Protein AF-A0AAN7SSL0-F1 (afdb_monomer_lite)

Structure (mmCIF, N/CA/C/O backbone):
data_AF-A0AAN7SSL0-F1
#
_entry.id   AF-A0AAN7SSL0-F1
#
loop_
_atom_site.group_PDB
_atom_site.id
_atom_site.type_symbol
_atom_site.label_atom_id
_atom_site.label_alt_id
_atom_site.label_comp_id
_atom_site.label_asym_id
_atom_site.label_entity_id
_atom_site.label_seq_id
_atom_site.pdbx_PDB_ins_code
_atom_site.Cartn_x
_atom_site.Cartn_y
_atom_site.Cartn_z
_atom_site.occupancy
_atom_site.B_iso_or_equiv
_atom_site.auth_seq_id
_atom_site.auth_comp_id
_atom_site.auth_asym_id
_atom_site.auth_atom_id
_atom_site.pdbx_PDB_model_num
ATOM 1 N N . MET A 1 1 ? -43.296 29.823 -1.070 1.00 33.28 1 MET A N 1
ATOM 2 C CA . MET A 1 1 ? -43.812 28.752 -0.188 1.00 33.28 1 MET A CA 1
ATOM 3 C C . MET A 1 1 ? -44.426 27.654 -1.042 1.00 33.28 1 MET A C 1
ATOM 5 O O . MET A 1 1 ? -45.031 28.022 -2.041 1.00 33.28 1 MET A O 1
ATOM 9 N N . PRO A 1 2 ? -44.388 26.373 -0.636 1.00 50.44 2 PRO A N 1
ATOM 10 C CA . PRO A 1 2 ? -43.388 25.714 0.210 1.00 50.44 2 PRO A CA 1
ATOM 11 C C . PRO A 1 2 ? -42.862 24.401 -0.424 1.00 50.44 2 PRO A C 1
ATOM 13 O O . PRO A 1 2 ? -43.526 23.788 -1.248 1.00 50.44 2 PRO A O 1
ATOM 16 N N . SER A 1 3 ? -41.687 23.940 0.004 1.00 30.91 3 SER A N 1
ATOM 17 C CA . SER A 1 3 ? -41.436 22.508 0.233 1.00 30.91 3 SER A CA 1
ATOM 18 C C . SER A 1 3 ? -40.207 22.378 1.125 1.00 30.91 3 SER A C 1
ATOM 20 O O . SER A 1 3 ? -39.067 22.315 0.671 1.00 30.91 3 SER A O 1
ATOM 22 N N . SER A 1 4 ? -40.468 22.413 2.423 1.00 40.84 4 SER A N 1
ATOM 23 C CA . SER A 1 4 ? -39.569 21.988 3.485 1.00 40.84 4 SER A CA 1
ATOM 24 C C . SER A 1 4 ? -39.365 20.475 3.397 1.00 40.84 4 SER A C 1
ATOM 26 O O . SER A 1 4 ? -40.285 19.720 3.702 1.00 40.84 4 SER A O 1
ATOM 28 N N . TYR A 1 5 ? -38.167 20.039 3.008 1.00 31.30 5 TYR A N 1
ATOM 29 C CA . TYR A 1 5 ? -37.692 18.686 3.292 1.00 31.30 5 TYR A CA 1
ATOM 30 C C . TYR A 1 5 ? -36.644 18.781 4.400 1.00 31.30 5 TYR A C 1
ATOM 32 O O . TYR A 1 5 ? -35.477 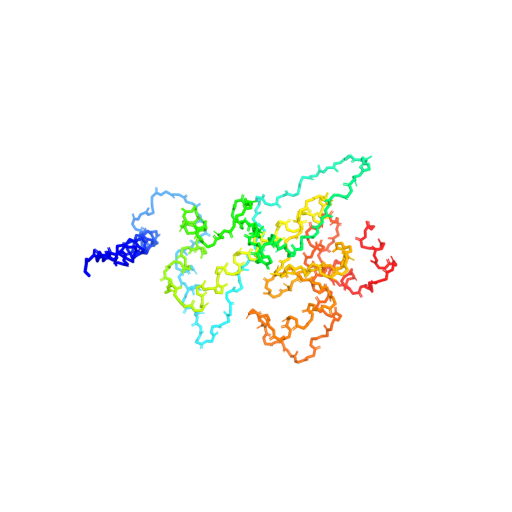19.093 4.174 1.00 31.30 5 TYR A O 1
ATOM 40 N N . SER A 1 6 ? -37.117 18.609 5.627 1.00 39.91 6 SER A N 1
ATOM 41 C CA . SER A 1 6 ? -36.322 18.417 6.834 1.00 39.91 6 SER A CA 1
ATOM 42 C C . SER A 1 6 ? -35.608 17.065 6.763 1.00 39.91 6 SER A C 1
ATOM 44 O O . SER A 1 6 ? -36.257 16.023 6.789 1.00 39.91 6 SER A O 1
ATOM 46 N N . SER A 1 7 ? -34.277 17.087 6.672 1.00 36.03 7 SER A N 1
ATOM 47 C CA . SER A 1 7 ? -33.417 15.904 6.777 1.00 36.03 7 SER A CA 1
ATOM 48 C C . SER A 1 7 ? -33.006 15.699 8.233 1.00 36.03 7 SER A C 1
ATOM 50 O O . SER A 1 7 ? -31.990 16.219 8.683 1.00 36.03 7 SER A O 1
ATOM 52 N N . SER A 1 8 ? -33.816 14.957 8.978 1.00 38.47 8 SER A N 1
ATOM 53 C CA . SER A 1 8 ? -33.477 14.401 10.289 1.00 38.47 8 SER A CA 1
ATOM 54 C C . SER A 1 8 ? -33.012 12.955 10.097 1.00 38.47 8 SER A C 1
ATOM 56 O O . SER A 1 8 ? -33.827 12.035 10.133 1.00 38.47 8 SER A O 1
ATOM 58 N N . HIS A 1 9 ? -31.723 12.763 9.799 1.00 41.75 9 HIS A N 1
ATOM 59 C CA . HIS A 1 9 ? -31.122 11.434 9.598 1.00 41.75 9 HIS A CA 1
ATOM 60 C C . HIS A 1 9 ? -29.610 11.408 9.898 1.00 41.75 9 HIS A C 1
ATOM 62 O O . HIS A 1 9 ? -28.839 10.770 9.193 1.00 41.75 9 HIS A O 1
ATOM 68 N N . GLU A 1 10 ? -29.167 12.133 10.929 1.00 40.81 10 GLU A N 1
ATOM 69 C CA . GLU A 1 10 ? -27.772 12.064 11.409 1.00 40.81 10 GLU A CA 1
ATOM 70 C C . GLU A 1 10 ? -27.648 11.410 12.801 1.00 40.81 10 GLU A C 1
ATOM 72 O O . GLU A 1 10 ? -26.555 11.015 13.182 1.00 40.81 10 GLU A O 1
ATOM 77 N N . GLY A 1 11 ? -28.750 11.220 13.544 1.00 42.44 11 GLY A N 1
ATOM 78 C CA . GLY A 1 11 ? -28.717 10.660 14.907 1.00 42.44 11 GLY A CA 1
ATOM 79 C C . GLY A 1 11 ? -28.615 9.129 14.986 1.00 42.44 11 GLY A C 1
ATOM 80 O O . GLY A 1 11 ? -27.916 8.604 15.847 1.00 42.44 11 GLY A O 1
ATOM 81 N N . ASP A 1 12 ? -29.253 8.402 14.065 1.00 40.22 12 ASP A N 1
ATOM 82 C CA . ASP A 1 12 ? -29.429 6.945 14.202 1.00 40.22 12 ASP A CA 1
ATOM 83 C C . ASP A 1 12 ? -28.180 6.127 13.804 1.00 40.22 12 ASP A C 1
ATOM 85 O O . ASP A 1 12 ? -27.930 5.043 14.339 1.00 40.22 12 ASP A O 1
ATOM 89 N N . GLU A 1 13 ? -27.349 6.634 12.883 1.00 50.78 13 GLU A N 1
ATOM 90 C CA . GLU A 1 13 ? -26.099 5.958 12.489 1.00 50.78 13 GLU A CA 1
ATOM 91 C C . GLU A 1 13 ? -25.013 6.043 13.573 1.00 50.78 13 GLU A C 1
ATOM 93 O O . GLU A 1 13 ? -24.163 5.149 13.682 1.00 50.78 13 GLU A O 1
ATOM 98 N N . ASP A 1 14 ? -25.024 7.108 14.377 1.00 55.56 14 ASP A N 1
ATOM 99 C CA . ASP A 1 14 ? -24.077 7.282 15.474 1.00 55.56 14 ASP A CA 1
ATOM 100 C C . ASP A 1 14 ? -24.428 6.385 16.666 1.00 55.56 14 ASP A C 1
ATOM 102 O O . ASP A 1 14 ? -23.525 5.741 17.210 1.00 55.56 14 ASP A O 1
ATOM 106 N N . ASP A 1 15 ? -25.715 6.214 16.975 1.00 58.28 15 ASP A N 1
ATOM 107 C CA . ASP A 1 15 ? -26.184 5.271 17.997 1.00 58.28 15 ASP A CA 1
ATOM 108 C C . ASP A 1 15 ? -25.868 3.814 17.636 1.00 58.28 15 ASP A C 1
ATOM 110 O O . ASP A 1 15 ? -25.331 3.070 18.461 1.00 58.28 15 ASP A O 1
ATOM 114 N N . TYR A 1 16 ? -26.088 3.398 16.383 1.00 58.22 16 TYR A N 1
ATOM 115 C CA . TYR A 1 16 ? -25.746 2.037 15.951 1.00 58.22 16 TYR A CA 1
ATOM 116 C C . TYR A 1 16 ? -24.231 1.781 15.974 1.00 58.22 16 TYR A C 1
ATOM 118 O O . TYR A 1 16 ? -23.773 0.693 16.332 1.00 58.22 16 TYR A O 1
ATOM 126 N N . ALA A 1 17 ? -23.423 2.784 15.618 1.00 60.56 17 ALA A N 1
ATOM 127 C CA . ALA A 1 17 ? -21.971 2.682 15.694 1.00 60.56 17 ALA A CA 1
ATOM 128 C C . ALA A 1 17 ? -21.473 2.582 17.145 1.00 60.56 17 ALA A C 1
ATOM 130 O O . ALA A 1 17 ? -20.551 1.809 17.407 1.00 60.56 17 ALA A O 1
ATOM 131 N N . ASN A 1 18 ? -22.081 3.324 18.074 1.00 66.12 18 ASN A N 1
ATOM 132 C CA . ASN A 1 18 ? -21.759 3.265 19.498 1.00 66.12 18 ASN A CA 1
ATOM 133 C C . ASN A 1 18 ? -22.170 1.923 20.111 1.00 66.12 18 ASN A C 1
ATOM 135 O O . ASN A 1 18 ? -21.330 1.262 20.716 1.00 66.12 18 ASN A O 1
ATOM 139 N N . LEU A 1 19 ? -23.384 1.443 19.835 1.00 64.88 19 LEU A N 1
ATOM 140 C CA . LEU A 1 19 ? -23.838 0.114 20.255 1.00 64.88 19 LEU A CA 1
ATOM 141 C C . LEU A 1 19 ? -22.909 -0.992 19.733 1.00 64.88 19 LEU A C 1
ATOM 143 O O . LEU A 1 19 ? -22.558 -1.934 20.440 1.00 64.88 19 LEU A O 1
ATOM 147 N N . ARG A 1 20 ? -22.447 -0.862 18.487 1.00 66.44 20 ARG A N 1
ATOM 148 C CA . ARG A 1 20 ? -21.498 -1.803 17.891 1.00 66.44 20 ARG A CA 1
ATOM 149 C C . ARG A 1 20 ? -20.128 -1.765 18.566 1.00 66.44 20 ARG A C 1
ATOM 151 O O . ARG A 1 20 ? -19.518 -2.818 18.733 1.00 66.44 20 ARG A O 1
ATOM 158 N N . LYS A 1 21 ? -19.642 -0.583 18.957 1.00 68.06 21 LYS A N 1
ATOM 159 C CA . LYS A 1 21 ? -18.420 -0.445 19.763 1.00 68.06 21 LYS A CA 1
ATOM 160 C C . LYS A 1 21 ? -18.583 -1.101 21.129 1.00 68.06 21 LYS A C 1
ATOM 162 O O . LYS A 1 21 ? -17.688 -1.836 21.534 1.00 68.06 21 LYS A O 1
ATOM 167 N N . GLU A 1 22 ? -19.706 -0.871 21.805 1.00 73.81 22 GLU A N 1
ATOM 168 C CA . GLU A 1 22 ? -19.997 -1.476 23.108 1.00 73.81 22 GLU A CA 1
ATOM 169 C C . GLU A 1 22 ? -20.065 -3.000 23.023 1.00 73.81 22 GLU A C 1
ATOM 171 O O . GLU A 1 22 ? -19.458 -3.675 23.844 1.00 73.81 22 GLU A O 1
ATOM 176 N N . LEU A 1 23 ? -20.695 -3.557 21.985 1.00 70.44 23 LEU A N 1
ATOM 177 C CA . LEU A 1 23 ? -20.720 -5.004 21.745 1.00 70.44 23 LEU A CA 1
ATOM 178 C C . LEU A 1 23 ? -19.325 -5.587 21.480 1.00 70.44 23 LEU A C 1
ATOM 180 O O . LEU A 1 23 ? -19.027 -6.694 21.924 1.00 70.44 23 LEU A O 1
ATOM 184 N N . ILE A 1 24 ? -18.463 -4.856 20.767 1.00 70.88 24 ILE A N 1
ATOM 185 C CA . ILE A 1 24 ? -17.072 -5.265 20.526 1.00 70.88 24 ILE A CA 1
ATOM 186 C C . ILE A 1 24 ? -16.271 -5.232 21.833 1.00 70.88 24 ILE A C 1
ATOM 188 O O . ILE A 1 24 ? -15.572 -6.193 22.138 1.00 70.88 24 ILE A O 1
ATOM 192 N N . LEU A 1 25 ? -16.391 -4.159 22.619 1.00 72.94 25 LEU A N 1
ATOM 193 C CA . LEU A 1 25 ? -15.761 -4.046 23.937 1.00 72.94 25 LEU A CA 1
ATOM 194 C C . LEU A 1 25 ? -16.238 -5.168 24.864 1.00 72.94 25 LEU A C 1
ATOM 196 O O . LEU A 1 25 ? -15.406 -5.856 25.445 1.00 72.94 25 LEU A O 1
ATOM 200 N N . ALA A 1 26 ? -17.550 -5.411 24.916 1.00 71.62 26 ALA A N 1
ATOM 201 C CA . ALA A 1 26 ? -18.154 -6.493 25.683 1.00 71.62 26 ALA A CA 1
ATOM 202 C C . ALA A 1 26 ? -17.600 -7.863 25.262 1.00 71.62 26 ALA A C 1
ATOM 204 O O . ALA A 1 26 ? -17.200 -8.652 26.116 1.00 71.62 26 ALA A O 1
ATOM 205 N N . TYR A 1 27 ? -17.501 -8.131 23.955 1.00 69.94 27 TYR A N 1
ATOM 206 C CA . TYR A 1 27 ? -16.909 -9.363 23.430 1.00 69.94 27 TYR A CA 1
ATOM 207 C C . TYR A 1 27 ? -15.474 -9.575 23.931 1.00 69.94 27 TYR A C 1
ATOM 209 O O . TYR A 1 27 ? -15.174 -10.649 24.443 1.00 69.94 27 TYR A O 1
ATOM 217 N N . PHE A 1 28 ? -14.608 -8.558 23.860 1.00 65.69 28 PHE A N 1
ATOM 218 C CA . PHE A 1 28 ? -13.239 -8.690 24.372 1.00 65.69 28 PHE A CA 1
ATOM 219 C C . PHE A 1 28 ? -13.199 -8.850 25.893 1.00 65.69 28 PHE A C 1
ATOM 221 O O . PHE A 1 28 ? -12.512 -9.744 26.370 1.00 65.69 28 PHE A O 1
ATOM 228 N N . THR A 1 29 ? -14.014 -8.105 26.648 1.00 71.31 29 THR A N 1
ATOM 229 C CA . THR A 1 29 ? -14.082 -8.272 28.112 1.00 71.31 29 THR A CA 1
ATOM 230 C C . THR A 1 29 ? -14.571 -9.659 28.539 1.00 71.31 29 THR A C 1
ATOM 232 O O . THR A 1 29 ? -14.123 -10.174 29.555 1.00 71.31 29 THR A O 1
ATOM 235 N N . LEU A 1 30 ? -15.452 -10.294 27.756 1.00 63.03 30 LEU A N 1
ATOM 236 C CA . LEU A 1 30 ? -15.936 -11.657 28.005 1.00 63.03 30 LEU A CA 1
ATOM 237 C C . LEU A 1 30 ? -14.907 -12.729 27.619 1.00 63.03 30 LEU A C 1
ATOM 239 O O . LEU A 1 30 ? -14.907 -13.813 28.201 1.00 63.03 30 LEU A O 1
ATOM 243 N N . CYS A 1 31 ? -14.037 -12.441 26.648 1.00 51.47 31 CYS A N 1
ATOM 244 C CA . CYS A 1 31 ? -12.866 -13.265 26.344 1.00 51.47 31 CYS A CA 1
ATOM 245 C C . CYS A 1 31 ? -11.750 -13.114 27.395 1.00 51.47 31 CYS A C 1
ATOM 247 O O . CYS A 1 31 ? -10.934 -14.026 27.536 1.00 51.47 31 CYS A O 1
ATOM 249 N N . ASP A 1 32 ? -11.738 -12.002 28.136 1.00 49.41 32 ASP A N 1
ATOM 250 C CA . ASP A 1 32 ? -10.809 -11.724 29.238 1.00 49.41 32 ASP A CA 1
ATOM 251 C C . ASP A 1 32 ? -11.306 -12.253 30.604 1.00 49.41 32 ASP A C 1
ATOM 253 O O . ASP A 1 32 ? -10.546 -12.258 31.576 1.00 49.41 32 ASP A O 1
ATOM 257 N N . ASP A 1 33 ? -12.553 -12.739 30.696 1.00 40.28 33 ASP A N 1
ATOM 258 C CA . ASP A 1 33 ? -13.115 -13.325 31.916 1.00 40.28 33 ASP A CA 1
ATOM 259 C C . ASP A 1 33 ? -12.552 -14.748 32.153 1.00 40.28 33 ASP A C 1
ATOM 261 O O . ASP A 1 33 ? -12.748 -15.655 31.338 1.00 40.28 33 ASP A O 1
ATOM 265 N N . PRO A 1 34 ? -11.856 -15.013 33.274 1.00 47.69 34 PRO A N 1
ATOM 266 C CA . PRO A 1 34 ? -11.322 -16.341 33.576 1.00 47.69 34 PRO A CA 1
ATOM 267 C C . PRO A 1 34 ? -12.398 -17.433 33.736 1.00 47.69 34 PRO A C 1
ATOM 269 O O . PRO A 1 34 ? -12.044 -18.614 33.728 1.00 47.69 34 PRO A O 1
ATOM 272 N N . SER A 1 35 ? -13.684 -17.082 33.853 1.00 46.44 35 SER A N 1
ATOM 273 C CA . SER A 1 35 ? -14.797 -18.027 34.022 1.00 46.44 35 SER A CA 1
ATOM 274 C C . SER A 1 35 ? -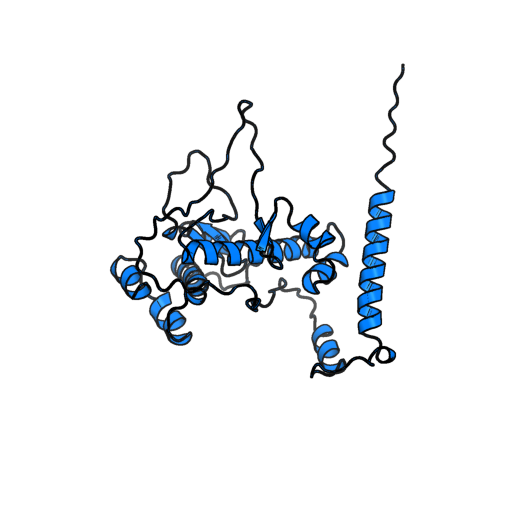15.384 -18.593 32.713 1.00 46.44 35 SER A C 1
ATOM 276 O O . SER A 1 35 ? -16.053 -19.626 32.751 1.00 46.44 35 SER A O 1
ATOM 278 N N . THR A 1 36 ? -15.077 -18.017 31.542 1.00 44.31 36 THR A N 1
ATOM 279 C CA . THR A 1 36 ? -15.497 -18.529 30.213 1.00 44.31 36 THR A CA 1
ATOM 280 C C . THR A 1 36 ? -14.505 -19.529 29.592 1.00 44.31 36 THR A C 1
ATOM 282 O O . THR A 1 36 ? -14.759 -20.090 28.522 1.00 44.31 36 THR A O 1
ATOM 285 N N . LYS A 1 37 ? -13.395 -19.838 30.279 1.00 42.50 37 LYS A N 1
ATOM 286 C CA . LYS A 1 37 ? -12.390 -20.835 29.866 1.00 42.50 37 LYS A CA 1
ATOM 287 C C . LYS A 1 37 ? -12.864 -22.279 30.058 1.00 42.50 37 LYS A C 1
ATOM 289 O O . LYS A 1 37 ? -12.367 -22.995 30.920 1.00 42.50 37 LYS A O 1
ATOM 294 N N . MET A 1 38 ? -13.780 -22.738 29.213 1.00 39.91 38 MET A N 1
ATOM 295 C CA . MET A 1 38 ? -14.124 -24.165 29.096 1.00 39.91 38 MET A CA 1
ATOM 296 C C . MET A 1 38 ? -14.032 -24.705 27.659 1.00 39.91 38 MET A C 1
ATOM 298 O O . MET A 1 38 ? -14.570 -25.767 27.370 1.00 39.91 38 MET A O 1
ATOM 302 N N . LEU A 1 39 ? -13.300 -24.036 26.757 1.00 38.56 39 LEU A N 1
ATOM 303 C CA . LEU A 1 39 ? -12.961 -24.578 25.430 1.00 38.56 39 LEU A CA 1
ATOM 304 C C . LEU A 1 39 ? -11.470 -24.356 25.095 1.00 38.56 39 LEU A C 1
ATOM 306 O O . LEU A 1 39 ? -11.076 -23.396 24.446 1.00 38.56 39 LEU A O 1
ATOM 310 N N . SER A 1 40 ? -10.662 -25.261 25.654 1.00 34.22 40 SER A N 1
ATOM 311 C CA . SER A 1 40 ? -9.375 -25.833 25.207 1.00 34.22 40 SER A CA 1
ATOM 312 C C . SER A 1 40 ? -8.414 -25.070 24.260 1.00 34.22 40 SER A C 1
ATOM 314 O O . SER A 1 40 ? -8.656 -24.960 23.062 1.00 34.22 40 SER A O 1
ATOM 316 N N . ASN A 1 41 ? -7.215 -24.823 24.817 1.00 44.88 41 ASN A N 1
ATOM 317 C CA . ASN A 1 41 ? -5.856 -24.949 24.247 1.00 44.88 41 ASN A CA 1
ATOM 318 C C . ASN A 1 41 ? -5.300 -23.879 23.277 1.00 44.88 41 ASN A C 1
ATOM 320 O O . ASN A 1 41 ? -5.158 -24.128 22.083 1.00 44.88 41 ASN A O 1
ATOM 324 N N . LEU A 1 42 ? -4.778 -22.777 23.840 1.00 33.66 42 LEU A N 1
ATOM 325 C CA . LEU A 1 42 ? -3.593 -22.063 23.327 1.00 33.66 42 LEU A CA 1
ATOM 326 C C . LEU A 1 42 ? -2.590 -21.799 24.478 1.00 33.66 42 LEU A C 1
ATOM 328 O O . LEU A 1 42 ? -3.031 -21.546 25.603 1.00 33.66 42 LEU A O 1
ATOM 332 N N . PRO A 1 43 ? -1.263 -21.857 24.238 1.00 40.72 43 PRO A N 1
ATOM 333 C CA . PRO A 1 43 ? -0.261 -21.884 25.296 1.00 40.72 43 PRO A CA 1
ATOM 334 C C . PRO A 1 43 ? 0.305 -20.488 25.575 1.00 40.72 43 PRO A C 1
ATOM 336 O O . PRO A 1 43 ? 1.446 -20.224 25.230 1.00 40.72 43 PRO A O 1
ATOM 339 N N . VAL A 1 44 ? -0.458 -19.586 26.193 1.00 41.72 44 VAL A N 1
ATOM 340 C CA . VAL A 1 44 ? 0.127 -18.429 26.900 1.00 41.72 44 VAL A CA 1
ATOM 341 C C . VAL A 1 44 ? -0.832 -18.007 28.012 1.00 41.72 44 VAL A C 1
ATOM 343 O O . VAL A 1 44 ? -2.046 -17.945 27.792 1.00 41.72 44 VAL A O 1
ATOM 346 N N . SER A 1 45 ? -0.332 -17.765 29.227 1.00 44.94 45 SER A N 1
ATOM 347 C CA . SER A 1 45 ? -1.202 -17.361 30.331 1.00 44.94 45 SER A CA 1
ATOM 348 C C . SER A 1 45 ? -1.749 -15.939 30.088 1.00 44.94 45 SER A C 1
ATOM 350 O O . SER A 1 45 ? -1.023 -15.077 29.591 1.00 44.94 45 SER A O 1
ATOM 352 N N . PRO A 1 46 ? -3.013 -15.639 30.448 1.00 43.38 46 PRO A N 1
ATOM 353 C CA . PRO A 1 46 ? -3.585 -14.295 30.293 1.00 43.38 46 PRO A CA 1
ATOM 354 C C . PRO A 1 46 ? -2.805 -13.196 31.022 1.00 43.38 46 PRO A C 1
ATOM 356 O O . PRO A 1 46 ? -2.870 -12.038 30.620 1.00 43.38 46 PRO A O 1
ATOM 359 N N . LEU A 1 47 ? -2.041 -13.549 32.064 1.00 41.94 47 LEU A N 1
ATOM 360 C CA . LEU A 1 47 ? -1.176 -12.601 32.766 1.00 41.94 47 LEU A CA 1
ATOM 361 C C . LEU A 1 47 ? 0.001 -12.137 31.896 1.00 41.94 47 LEU A C 1
ATOM 363 O O . LEU A 1 47 ? 0.358 -10.963 31.936 1.00 41.94 47 LEU A O 1
ATOM 367 N N . GLU A 1 48 ? 0.570 -13.018 31.073 1.00 43.59 48 GLU A N 1
ATOM 368 C CA . GLU A 1 48 ? 1.664 -12.661 30.160 1.00 43.59 48 GLU A CA 1
ATOM 369 C C . GLU A 1 48 ? 1.178 -11.762 29.015 1.00 43.59 48 GLU A C 1
ATOM 371 O O . GLU A 1 48 ? 1.899 -10.852 28.605 1.00 43.59 48 GLU A O 1
ATOM 376 N N . LEU A 1 49 ? -0.069 -11.936 28.557 1.00 46.88 49 LEU A N 1
ATOM 377 C CA . LEU A 1 49 ? -0.684 -11.069 27.545 1.00 46.88 49 LEU A CA 1
ATOM 378 C C . LEU A 1 49 ? -1.088 -9.698 28.123 1.00 46.88 49 LEU A C 1
ATOM 380 O O . LEU A 1 49 ? -0.926 -8.671 27.464 1.00 46.88 49 LEU A O 1
ATOM 384 N N . ALA A 1 50 ? -1.549 -9.658 29.377 1.00 40.66 50 ALA A N 1
ATOM 385 C CA . ALA A 1 50 ? -1.872 -8.418 30.081 1.00 40.66 50 ALA A CA 1
ATOM 386 C C . ALA A 1 50 ? -0.618 -7.581 30.403 1.00 40.66 50 ALA A C 1
ATOM 388 O O . ALA A 1 50 ? -0.639 -6.360 30.234 1.00 40.66 50 ALA A O 1
ATOM 389 N N . CYS A 1 51 ? 0.500 -8.220 30.773 1.00 39.03 51 CYS A N 1
ATOM 390 C CA . CYS A 1 51 ? 1.786 -7.536 30.942 1.00 39.03 51 CYS A CA 1
ATOM 391 C C . CYS A 1 51 ? 2.304 -6.919 29.631 1.00 39.03 51 CYS A C 1
ATOM 393 O O . CYS A 1 51 ? 2.882 -5.836 29.659 1.00 39.03 51 CYS A O 1
ATOM 395 N N . GLN A 1 52 ? 2.037 -7.535 28.475 1.00 41.34 52 GLN A N 1
ATOM 396 C CA . GLN A 1 52 ? 2.394 -6.963 27.168 1.00 41.34 52 GLN A CA 1
ATOM 397 C C . GLN A 1 52 ? 1.535 -5.748 26.772 1.00 41.34 52 GLN A C 1
ATOM 399 O O . GLN A 1 52 ? 1.961 -4.943 25.943 1.00 41.34 52 GLN A O 1
ATOM 404 N N . LEU A 1 53 ? 0.343 -5.583 27.359 1.00 41.16 53 LEU A N 1
ATOM 405 C CA . LEU A 1 53 ? -0.572 -4.473 27.065 1.00 41.16 53 LEU A CA 1
ATOM 406 C C . LEU A 1 53 ? -0.426 -3.275 28.021 1.00 41.16 53 LEU A C 1
ATOM 408 O O . LEU A 1 53 ? -0.919 -2.193 27.702 1.00 41.16 53 LEU A O 1
ATOM 412 N N . GLN A 1 54 ? 0.256 -3.430 29.162 1.00 38.22 54 GLN A N 1
ATOM 413 C CA . GLN A 1 54 ? 0.399 -2.369 30.171 1.00 38.22 54 GLN A CA 1
ATOM 414 C C . GLN A 1 54 ? 1.690 -1.535 30.067 1.00 38.22 54 GLN A C 1
ATOM 416 O O . GLN A 1 54 ? 1.781 -0.493 30.715 1.00 38.22 54 GLN A O 1
ATOM 421 N N . GLU A 1 55 ? 2.643 -1.880 29.196 1.00 30.48 55 GLU A N 1
ATOM 422 C CA . GLU A 1 55 ? 3.832 -1.050 28.938 1.00 30.48 55 GLU A CA 1
ATOM 423 C C . GLU A 1 55 ? 3.714 -0.197 27.663 1.00 30.48 55 GLU A C 1
ATOM 425 O O . GLU A 1 55 ? 4.524 -0.299 26.743 1.00 30.48 55 GLU A O 1
ATOM 430 N N . VAL A 1 56 ? 2.725 0.703 27.599 1.00 29.23 56 VAL A N 1
ATOM 431 C CA . VAL A 1 56 ? 2.730 1.782 26.591 1.00 29.23 56 VAL A CA 1
ATOM 432 C C . VAL A 1 56 ? 3.262 3.072 27.231 1.00 29.23 56 VAL A C 1
ATOM 434 O O . VAL A 1 56 ? 2.488 3.837 27.815 1.00 29.23 56 VAL A O 1
ATOM 437 N N . PRO A 1 57 ? 4.576 3.366 27.147 1.00 26.58 57 PRO A N 1
ATOM 438 C CA . PRO A 1 57 ? 5.099 4.671 27.534 1.00 26.58 57 PRO A CA 1
ATOM 439 C C . PRO A 1 57 ? 4.483 5.782 26.667 1.00 26.58 57 PRO A C 1
ATOM 441 O O . PRO A 1 57 ? 4.188 5.587 25.487 1.00 26.58 57 PRO A O 1
ATOM 444 N N . LYS A 1 58 ? 4.328 6.977 27.258 1.00 30.59 58 LYS A N 1
ATOM 445 C CA . LYS A 1 58 ? 3.692 8.200 26.711 1.00 30.59 58 LYS A CA 1
ATOM 446 C C . LYS A 1 58 ? 4.420 8.848 25.510 1.00 30.59 58 LYS A C 1
ATOM 448 O O . LYS A 1 58 ? 4.422 10.063 25.347 1.00 30.59 58 LYS A O 1
ATOM 453 N N . SER A 1 59 ? 5.015 8.048 24.634 1.00 28.45 59 SER A N 1
ATOM 454 C CA . SER A 1 59 ? 5.538 8.442 23.327 1.00 28.45 59 SER A CA 1
ATOM 455 C C . SER A 1 59 ? 5.079 7.386 22.321 1.00 28.45 59 SER A C 1
ATOM 457 O O . SER A 1 59 ? 5.790 6.422 22.043 1.00 28.45 59 SER A O 1
ATOM 459 N N . MET A 1 60 ? 3.836 7.513 21.843 1.00 27.88 60 MET A N 1
ATOM 460 C CA . MET A 1 60 ? 3.248 6.584 20.876 1.00 27.88 60 MET A CA 1
ATOM 461 C C . MET A 1 60 ? 4.059 6.610 19.574 1.00 27.88 60 MET A C 1
ATOM 463 O O . MET A 1 60 ? 3.934 7.516 18.752 1.00 27.88 60 MET A O 1
ATOM 467 N N . LYS A 1 61 ? 4.914 5.602 19.396 1.00 31.05 61 LYS A N 1
ATOM 468 C CA . LYS A 1 61 ? 5.428 5.205 18.087 1.00 31.05 61 LYS A CA 1
ATOM 469 C C . LYS A 1 61 ? 4.260 4.558 17.332 1.00 31.05 61 LYS A C 1
ATOM 471 O O . LYS A 1 61 ? 3.541 3.750 17.915 1.00 31.05 61 LYS A O 1
ATOM 476 N N . SER A 1 62 ? 4.073 4.961 16.073 1.00 32.88 62 SER A N 1
ATOM 477 C CA . SER A 1 62 ? 3.100 4.419 15.106 1.00 32.88 62 SER A CA 1
ATOM 478 C C . SER A 1 62 ? 2.935 2.896 15.254 1.00 32.88 62 SER A C 1
ATOM 480 O O . SER A 1 62 ? 3.952 2.218 15.447 1.00 32.88 62 SER A O 1
ATOM 482 N N . PRO A 1 63 ? 1.708 2.341 15.173 1.00 32.38 63 PRO A N 1
ATOM 483 C CA . PRO A 1 63 ? 1.499 0.901 15.235 1.00 32.38 63 PRO A CA 1
ATOM 484 C C . PRO A 1 63 ? 2.175 0.242 14.028 1.00 32.38 63 PRO A C 1
ATOM 486 O O . PRO A 1 63 ? 1.637 0.181 12.921 1.00 32.38 63 PRO A O 1
ATOM 489 N N . VAL A 1 64 ? 3.396 -0.244 14.248 1.00 35.47 64 VAL A N 1
ATOM 490 C CA . VAL A 1 64 ? 4.070 -1.177 13.352 1.00 35.47 64 VAL A CA 1
ATOM 491 C C . VAL A 1 64 ? 3.368 -2.511 13.562 1.00 35.47 64 VAL A C 1
ATOM 493 O O . VAL A 1 64 ? 3.677 -3.241 14.500 1.00 35.47 64 VAL A O 1
ATOM 496 N N . PHE A 1 65 ? 2.360 -2.787 12.735 1.00 40.69 65 PHE A N 1
ATOM 497 C CA . PHE A 1 65 ? 1.732 -4.102 12.700 1.00 40.69 65 PHE A CA 1
ATOM 498 C C . PHE A 1 65 ? 2.810 -5.133 12.345 1.00 40.69 65 PHE A C 1
ATOM 500 O O . PHE A 1 65 ? 3.547 -4.909 11.376 1.00 40.69 65 PHE A O 1
ATOM 507 N N . PRO A 1 66 ? 2.956 -6.223 13.119 1.00 36.97 66 PRO A N 1
ATOM 508 C CA . PRO A 1 66 ? 3.844 -7.308 12.747 1.00 36.97 66 PRO A CA 1
ATOM 509 C C . PRO A 1 66 ? 3.461 -7.779 11.346 1.00 36.97 66 PRO A C 1
ATOM 511 O O . PRO A 1 66 ? 2.326 -8.187 11.114 1.00 36.97 66 PRO A O 1
ATOM 514 N N . LEU A 1 67 ? 4.406 -7.696 10.410 1.00 41.84 67 LEU A N 1
ATOM 515 C CA . LEU A 1 67 ? 4.340 -8.337 9.097 1.00 41.84 67 LEU A CA 1
ATOM 516 C C . LEU A 1 67 ? 4.418 -9.861 9.288 1.00 41.84 67 LEU A C 1
ATOM 518 O O . LEU A 1 67 ? 5.362 -10.501 8.836 1.00 41.84 67 LEU A O 1
ATOM 522 N N . GLN A 1 68 ? 3.480 -10.458 10.019 1.00 43.34 68 GLN A N 1
ATOM 523 C CA . GLN A 1 68 ? 3.293 -11.896 9.954 1.00 43.34 68 GLN A CA 1
ATOM 524 C C . GLN A 1 68 ? 2.550 -12.141 8.649 1.00 43.34 68 GLN A C 1
ATOM 526 O O . GLN A 1 68 ? 1.388 -11.768 8.507 1.00 43.34 68 GLN A O 1
ATOM 531 N N . ILE A 1 69 ? 3.276 -12.662 7.656 1.00 43.72 69 ILE A N 1
ATOM 532 C CA . ILE A 1 69 ? 2.698 -13.149 6.405 1.00 43.72 69 ILE A CA 1
ATOM 533 C C . ILE A 1 69 ? 1.551 -14.071 6.811 1.00 43.72 69 ILE A C 1
ATOM 535 O O . ILE A 1 69 ? 1.778 -15.094 7.447 1.00 43.72 69 ILE A O 1
ATOM 539 N N . CYS A 1 70 ? 0.315 -13.663 6.530 1.00 42.12 70 CYS A N 1
ATOM 540 C CA . CYS A 1 70 ? -0.820 -14.536 6.758 1.00 42.12 70 CYS A CA 1
ATOM 541 C C . CYS A 1 70 ? -0.626 -15.759 5.854 1.00 42.12 70 CYS A C 1
ATOM 543 O O . CYS A 1 70 ? -0.449 -15.589 4.648 1.00 42.12 70 CYS A O 1
ATOM 545 N N . ASP A 1 71 ? -0.693 -16.967 6.423 1.00 47.25 71 ASP A N 1
ATOM 546 C CA . ASP A 1 71 ? -0.527 -18.251 5.715 1.00 47.25 71 ASP A CA 1
ATOM 547 C C . ASP A 1 71 ? -1.453 -18.404 4.489 1.00 47.25 71 ASP A C 1
ATOM 549 O O . ASP A 1 71 ? -1.268 -19.288 3.659 1.00 47.25 71 ASP A O 1
ATOM 553 N N . LYS A 1 72 ? -2.453 -17.523 4.352 1.00 49.47 72 LYS A N 1
ATOM 554 C CA . LYS A 1 72 ? -3.363 -17.422 3.206 1.00 49.47 72 LYS A CA 1
ATOM 555 C C . LYS A 1 72 ? -2.730 -16.817 1.945 1.00 49.47 72 LYS A C 1
ATOM 557 O O . LYS A 1 72 ? -3.319 -16.944 0.878 1.00 49.47 72 LYS A O 1
ATOM 562 N N . PHE A 1 73 ? -1.572 -16.166 2.044 1.00 54.12 73 PHE A N 1
ATOM 563 C CA . PHE A 1 73 ? -0.865 -15.546 0.918 1.00 54.12 73 PHE A CA 1
ATOM 564 C C . PHE A 1 73 ? 0.267 -16.442 0.396 1.00 54.12 73 PHE A C 1
ATOM 566 O O . PHE A 1 73 ? 1.422 -16.027 0.339 1.00 54.12 73 PHE A O 1
ATOM 573 N N . GLN A 1 74 ? -0.051 -17.687 0.041 1.00 53.34 74 GLN A N 1
ATOM 574 C CA . GLN A 1 74 ? 0.901 -18.580 -0.625 1.00 53.34 74 GLN A CA 1
ATOM 575 C C . GLN A 1 74 ? 0.887 -18.341 -2.136 1.00 53.34 74 GLN A C 1
ATOM 577 O O . GLN A 1 74 ? -0.173 -18.206 -2.751 1.00 53.34 74 GLN A O 1
ATOM 582 N N . ILE A 1 75 ? 2.076 -18.278 -2.733 1.00 53.50 75 ILE A N 1
ATOM 583 C CA . ILE A 1 75 ? 2.239 -18.159 -4.179 1.00 53.50 75 ILE A CA 1
ATOM 584 C C . ILE A 1 75 ? 1.894 -19.520 -4.800 1.00 53.50 75 ILE A C 1
ATOM 586 O O . ILE A 1 75 ? 2.380 -20.548 -4.332 1.00 53.50 75 ILE A O 1
ATOM 590 N N . PRO A 1 76 ? 1.067 -19.582 -5.855 1.00 46.47 76 PRO A N 1
ATOM 591 C CA . PRO A 1 76 ? 0.939 -20.806 -6.627 1.00 46.47 76 PRO A CA 1
ATOM 592 C C . PRO A 1 76 ? 2.272 -21.100 -7.330 1.00 46.47 76 PRO A C 1
ATOM 594 O O . PRO A 1 76 ? 2.668 -20.371 -8.240 1.00 46.47 76 PRO A O 1
ATOM 597 N N . HIS A 1 77 ? 2.947 -22.180 -6.925 1.00 44.84 77 HIS A N 1
ATOM 598 C CA . HIS A 1 77 ? 4.069 -22.754 -7.667 1.00 44.84 77 HIS A CA 1
ATOM 599 C C . HIS A 1 77 ? 3.585 -23.153 -9.067 1.00 44.84 77 HIS A C 1
ATOM 601 O O . HIS A 1 77 ? 2.893 -24.158 -9.227 1.00 44.84 77 HIS A O 1
ATOM 607 N N . ASN A 1 78 ? 3.929 -22.371 -10.090 1.00 46.09 78 ASN A N 1
ATOM 608 C CA . ASN A 1 78 ? 3.687 -22.761 -11.474 1.00 46.09 78 ASN A CA 1
ATOM 609 C C . ASN A 1 78 ? 4.990 -23.302 -12.073 1.00 46.09 78 ASN A C 1
ATOM 611 O O . ASN A 1 78 ? 5.854 -22.540 -12.493 1.00 46.09 78 ASN A O 1
ATOM 615 N N . SER A 1 79 ? 5.136 -24.624 -12.072 1.00 44.38 79 SER A N 1
ATOM 616 C CA . SER A 1 79 ? 6.312 -25.374 -12.530 1.00 44.38 79 SER A CA 1
ATOM 617 C C . SER A 1 79 ? 6.282 -25.703 -14.030 1.00 44.38 79 SER A C 1
ATOM 619 O O . SER A 1 79 ? 6.682 -26.789 -14.445 1.00 44.38 79 SER A O 1
ATOM 621 N N . SER A 1 80 ? 5.808 -24.781 -14.870 1.00 45.59 80 SER A N 1
ATOM 622 C CA . SER A 1 80 ? 5.762 -24.992 -16.320 1.00 45.59 80 SER A CA 1
ATOM 623 C C . SER A 1 80 ? 6.349 -23.809 -17.087 1.00 45.59 80 SER A C 1
ATOM 625 O O . SER A 1 80 ? 5.783 -22.714 -17.056 1.00 45.59 80 SER A O 1
ATOM 627 N N . ASP A 1 81 ? 7.440 -24.077 -17.812 1.00 47.34 81 ASP A N 1
ATOM 628 C CA . ASP A 1 81 ? 8.126 -23.212 -18.785 1.00 47.34 81 ASP A CA 1
ATOM 629 C C . ASP A 1 81 ? 7.241 -22.894 -20.009 1.00 47.34 81 ASP A C 1
ATOM 631 O O . ASP A 1 81 ? 7.533 -23.260 -21.147 1.00 47.34 81 ASP A O 1
ATOM 635 N N . SER A 1 82 ? 6.110 -22.227 -19.794 1.00 50.88 82 SER A N 1
ATOM 636 C CA . SER A 1 82 ? 5.349 -21.582 -20.864 1.00 50.88 82 SER A CA 1
ATOM 637 C C . SER A 1 82 ? 5.713 -20.103 -20.889 1.00 50.88 82 SER A C 1
ATOM 639 O O . SER A 1 82 ? 5.672 -19.478 -19.832 1.00 50.88 82 SER A O 1
ATOM 641 N N . GLU A 1 83 ? 6.029 -19.537 -22.058 1.00 54.62 83 GLU A N 1
ATOM 642 C CA . GLU A 1 83 ? 6.249 -18.095 -22.254 1.00 54.62 83 GLU A CA 1
ATOM 643 C C . GLU A 1 83 ? 5.114 -17.285 -21.596 1.00 54.62 83 GLU A C 1
ATOM 645 O O . GLU A 1 83 ? 4.012 -17.168 -22.133 1.00 54.62 83 GLU A O 1
ATOM 650 N N . ILE A 1 84 ? 5.348 -16.766 -20.385 1.00 58.56 84 ILE A N 1
ATOM 651 C CA . ILE A 1 84 ? 4.325 -16.031 -19.637 1.00 58.56 84 ILE A CA 1
ATOM 652 C C . ILE A 1 84 ? 4.180 -14.660 -20.295 1.00 58.56 84 ILE A C 1
ATOM 654 O O . ILE A 1 84 ? 4.997 -13.760 -20.078 1.00 58.56 84 ILE A O 1
ATOM 658 N N . GLU A 1 85 ? 3.125 -14.489 -21.093 1.00 61.59 85 GLU A N 1
ATOM 659 C CA . GLU A 1 85 ? 2.732 -13.187 -21.623 1.00 61.59 85 GLU A CA 1
ATOM 660 C C . GLU A 1 85 ? 2.556 -12.206 -20.450 1.00 61.59 85 GLU A C 1
ATOM 662 O O . GLU A 1 85 ? 1.654 -12.324 -19.612 1.00 61.59 85 GLU A O 1
ATOM 667 N N . THR A 1 86 ? 3.480 -11.247 -20.351 1.00 72.06 86 THR A N 1
ATOM 668 C CA . THR A 1 86 ? 3.507 -10.282 -19.251 1.00 72.06 86 THR A CA 1
ATOM 669 C C . THR A 1 86 ? 2.369 -9.289 -19.440 1.00 72.06 86 THR A C 1
ATOM 671 O O . THR A 1 86 ? 2.465 -8.335 -20.208 1.00 72.06 86 THR A O 1
ATOM 674 N N . THR A 1 87 ? 1.277 -9.511 -18.715 1.00 86.75 87 THR A N 1
ATOM 675 C CA . THR A 1 87 ? 0.076 -8.664 -18.759 1.00 86.75 87 THR A CA 1
ATOM 676 C C . THR A 1 87 ? -0.056 -7.774 -17.528 1.00 86.75 87 THR A C 1
ATOM 678 O O . THR A 1 87 ? -1.085 -7.127 -17.343 1.00 86.75 87 THR A O 1
ATOM 681 N N . ALA A 1 88 ? 0.962 -7.715 -16.663 1.00 89.44 88 ALA A N 1
ATOM 682 C CA . ALA A 1 88 ? 0.953 -6.810 -15.524 1.00 89.44 88 ALA A CA 1
ATOM 683 C C . ALA A 1 88 ? 1.151 -5.338 -15.926 1.00 89.44 88 ALA A C 1
ATOM 685 O O . ALA A 1 88 ? 1.982 -4.994 -16.769 1.00 89.44 88 ALA A O 1
ATOM 686 N N . TYR A 1 89 ? 0.392 -4.439 -15.296 1.00 91.75 89 TYR A N 1
ATOM 687 C CA . TYR A 1 89 ? 0.376 -3.017 -15.645 1.00 91.75 89 TYR A CA 1
ATOM 688 C C . TYR A 1 89 ? 0.094 -2.110 -14.443 1.00 91.75 89 TYR A C 1
ATOM 690 O O . TYR A 1 89 ? -0.363 -2.539 -13.389 1.00 91.75 89 TYR A O 1
ATOM 698 N N . VAL A 1 90 ? 0.329 -0.807 -14.620 1.00 92.31 90 VAL A N 1
ATOM 699 C CA . VAL A 1 90 ? -0.051 0.243 -13.661 1.00 92.31 90 VAL A CA 1
ATOM 700 C C . VAL A 1 90 ? -1.157 1.114 -14.240 1.00 92.31 90 VAL A C 1
ATOM 702 O O . VAL A 1 90 ? -1.075 1.578 -15.380 1.00 92.31 90 VAL A O 1
ATOM 705 N N . ASN A 1 91 ? -2.181 1.401 -13.441 1.00 90.44 91 ASN A N 1
ATOM 706 C CA . ASN A 1 91 ? -3.293 2.236 -13.885 1.00 90.44 91 ASN A CA 1
ATOM 707 C C . ASN A 1 91 ? -3.027 3.738 -13.723 1.00 90.44 91 ASN A C 1
ATOM 709 O O . ASN A 1 91 ? -2.352 4.218 -12.803 1.00 90.44 91 ASN A O 1
ATOM 713 N N . ARG A 1 92 ? -3.631 4.510 -14.626 1.00 90.94 92 ARG A N 1
ATOM 714 C CA . ARG A 1 92 ? -3.529 5.974 -14.683 1.00 90.94 92 ARG A CA 1
ATOM 715 C C . ARG A 1 92 ? -4.799 6.628 -14.171 1.00 90.94 92 ARG A C 1
ATOM 717 O O . ARG A 1 92 ? -5.861 6.012 -14.111 1.00 90.94 92 ARG A O 1
ATOM 724 N N . THR A 1 93 ? -4.705 7.903 -13.813 1.00 90.94 93 THR A N 1
ATOM 725 C CA . THR A 1 93 ? -5.906 8.699 -13.570 1.00 90.94 93 THR A CA 1
ATOM 726 C C . THR A 1 93 ? -6.698 8.861 -14.865 1.00 90.94 93 THR A C 1
ATOM 728 O O . THR A 1 93 ? -6.153 9.243 -15.902 1.00 90.94 93 THR A O 1
ATOM 731 N N . LYS A 1 94 ? -8.000 8.580 -14.790 1.00 90.12 94 LYS A N 1
ATOM 732 C CA . LYS A 1 94 ? -8.952 8.756 -15.888 1.00 90.12 94 LYS A CA 1
ATOM 733 C C . LYS A 1 94 ? -9.797 10.004 -15.646 1.00 90.12 94 LYS A C 1
ATOM 735 O O . LYS A 1 94 ? -9.979 10.437 -14.501 1.00 90.12 94 LYS A O 1
ATOM 740 N N . LYS A 1 95 ? -10.303 10.583 -16.733 1.00 90.81 95 LYS A N 1
ATOM 741 C CA . LYS A 1 95 ? -11.265 11.684 -16.699 1.00 90.81 95 LYS A CA 1
ATOM 742 C C . LYS A 1 95 ? -12.503 11.314 -17.500 1.00 90.81 95 LYS A C 1
ATOM 744 O O . LYS A 1 95 ? -12.385 10.638 -18.517 1.00 90.81 95 LYS A O 1
ATOM 749 N N . THR A 1 96 ? -13.661 11.763 -17.038 1.00 90.94 96 THR A N 1
ATOM 750 C CA . THR A 1 96 ? -14.916 11.684 -17.789 1.00 90.94 96 THR A CA 1
ATOM 751 C C . THR A 1 96 ? -14.887 12.637 -18.987 1.00 90.94 96 THR A C 1
ATOM 753 O O . THR A 1 96 ? -14.011 13.503 -19.091 1.00 90.94 96 THR A O 1
ATOM 756 N N . ILE A 1 97 ? -15.897 12.533 -19.854 1.00 88.44 97 ILE A N 1
ATOM 757 C CA . ILE A 1 97 ? -16.144 13.495 -20.942 1.00 88.44 97 ILE A CA 1
ATOM 758 C C . ILE A 1 97 ? -16.243 14.926 -20.382 1.00 88.44 97 ILE A C 1
ATOM 760 O O . ILE A 1 97 ? -15.649 15.854 -20.925 1.00 88.44 97 ILE A O 1
ATOM 764 N N . SER A 1 98 ? -16.881 15.089 -19.219 1.00 89.56 98 SER A N 1
ATOM 765 C CA . SER A 1 98 ? -16.982 16.356 -18.479 1.00 89.56 98 SER A CA 1
ATOM 766 C C . SER A 1 98 ? -15.691 16.795 -17.766 1.00 89.56 98 SER A C 1
ATOM 768 O O . SER A 1 98 ? -15.707 17.743 -16.989 1.00 89.56 98 SER A O 1
ATOM 770 N N . ARG A 1 99 ? -14.550 16.136 -18.023 1.00 87.44 99 ARG A N 1
ATOM 771 C CA . ARG A 1 99 ? -13.224 16.403 -17.428 1.00 87.44 99 ARG A CA 1
ATOM 772 C C . ARG A 1 99 ? -13.121 16.175 -15.912 1.00 87.44 99 ARG A C 1
ATOM 774 O O . ARG A 1 99 ? -12.062 16.465 -15.340 1.00 87.44 99 ARG A O 1
ATOM 781 N N . SER A 1 100 ? -14.141 15.593 -15.284 1.00 88.75 100 SER A N 1
ATOM 782 C CA . SER A 1 100 ? -14.130 15.191 -13.873 1.00 88.75 100 SER A CA 1
ATOM 783 C C . SER A 1 100 ? -13.272 13.947 -13.653 1.00 88.75 100 SER A C 1
ATOM 785 O O . SER A 1 100 ? -13.147 13.095 -14.533 1.00 88.75 100 SER A O 1
ATOM 787 N N . ARG A 1 101 ? -12.646 13.837 -12.477 1.00 86.94 101 ARG A N 1
ATOM 788 C CA . ARG A 1 101 ? -11.817 12.677 -12.120 1.00 86.94 101 ARG A CA 1
ATOM 789 C C . ARG A 1 101 ? -12.694 11.447 -11.889 1.00 86.94 101 ARG A C 1
ATOM 791 O O . ARG A 1 101 ? -13.668 11.520 -11.150 1.00 86.94 101 ARG A O 1
ATOM 798 N N . VAL A 1 102 ? -12.290 10.314 -12.457 1.00 90.81 102 VAL A N 1
ATOM 799 C CA . VAL A 1 102 ? -12.899 9.012 -12.158 1.00 90.81 102 VAL A CA 1
ATOM 800 C C . VAL A 1 102 ? -12.225 8.412 -10.920 1.00 90.81 102 VAL A C 1
ATOM 802 O O . VAL A 1 102 ? -10.992 8.366 -10.837 1.00 90.81 102 VAL A O 1
ATOM 805 N N . TYR A 1 103 ? -13.036 7.981 -9.953 1.00 88.31 103 TYR A N 1
ATOM 806 C CA . TYR A 1 103 ? -12.601 7.342 -8.708 1.00 88.31 103 TYR A CA 1
ATOM 807 C C . TYR A 1 103 ? -12.848 5.828 -8.773 1.00 88.31 103 TYR A C 1
ATOM 809 O O . TYR A 1 103 ? -13.686 5.284 -8.070 1.00 88.31 103 TYR A O 1
ATOM 817 N N . ASP A 1 104 ? -12.104 5.150 -9.646 1.00 91.56 104 ASP A N 1
ATOM 818 C CA . ASP A 1 104 ? -12.157 3.699 -9.893 1.00 91.56 104 ASP A CA 1
ATOM 819 C C . ASP A 1 104 ? -10.955 2.962 -9.273 1.00 91.56 104 ASP A C 1
ATOM 821 O O . ASP A 1 104 ? -10.493 1.948 -9.798 1.00 91.56 104 ASP A O 1
ATOM 825 N N . LYS A 1 105 ? -10.360 3.506 -8.203 1.00 93.19 105 LYS A N 1
ATOM 826 C CA . LYS A 1 105 ? -9.272 2.819 -7.498 1.00 93.19 105 LYS A CA 1
ATOM 827 C C . LYS A 1 105 ? -9.854 1.741 -6.594 1.00 93.19 105 LYS A C 1
ATOM 829 O O . LYS A 1 105 ? -10.738 2.023 -5.794 1.00 93.19 105 LYS A O 1
ATOM 834 N N . ARG A 1 106 ? -9.325 0.528 -6.733 1.00 95.44 106 ARG A N 1
ATOM 835 C CA . ARG A 1 106 ? -9.566 -0.585 -5.820 1.00 95.44 106 ARG A CA 1
ATOM 836 C C . ARG A 1 106 ? -8.282 -0.928 -5.078 1.00 95.44 106 ARG A C 1
ATOM 838 O O . ARG A 1 106 ? -7.197 -0.541 -5.514 1.00 95.44 106 ARG A O 1
ATOM 845 N N . HIS A 1 107 ? -8.458 -1.598 -3.955 1.00 96.50 107 HIS A N 1
ATOM 846 C CA . HIS A 1 107 ? -7.432 -1.917 -2.979 1.00 96.50 107 HIS A CA 1
ATOM 847 C C . HIS A 1 107 ? -7.574 -3.367 -2.537 1.00 96.50 107 HIS A C 1
ATOM 849 O O . HIS A 1 107 ? -8.706 -3.839 -2.409 1.00 96.50 107 HIS A O 1
ATOM 855 N N . GLY A 1 108 ? -6.455 -4.042 -2.292 1.00 95.62 108 GLY A N 1
ATOM 856 C CA . GLY A 1 108 ? -6.460 -5.399 -1.747 1.00 95.62 108 GLY A CA 1
ATOM 857 C C . GLY A 1 108 ? -6.881 -5.386 -0.281 1.00 95.62 108 GLY A C 1
ATOM 858 O O . GLY A 1 108 ? -6.417 -4.549 0.496 1.00 95.62 108 GLY A O 1
ATOM 859 N N . CYS A 1 109 ? -7.780 -6.285 0.116 1.00 96.00 109 CYS A N 1
ATOM 860 C CA . CYS A 1 109 ? -8.074 -6.493 1.529 1.00 96.00 109 CYS A CA 1
ATOM 861 C C . CYS A 1 109 ? -6.991 -7.366 2.170 1.00 96.00 109 CYS A C 1
ATOM 863 O O . CYS A 1 109 ? -6.732 -8.467 1.702 1.00 96.00 109 CYS A O 1
ATOM 865 N N . TYR A 1 110 ? -6.427 -6.920 3.293 1.00 94.38 110 TYR A N 1
ATOM 866 C CA . TYR A 1 110 ? -5.411 -7.676 4.032 1.00 94.38 110 TYR A CA 1
ATOM 867 C C . TYR A 1 110 ? -5.885 -9.061 4.516 1.00 94.38 110 TYR A C 1
ATOM 869 O O . TYR A 1 110 ? -5.081 -9.975 4.614 1.00 94.38 110 TYR A O 1
ATOM 877 N N . PHE A 1 111 ? -7.180 -9.242 4.793 1.00 92.25 111 PHE A N 1
ATOM 878 C CA . PHE A 1 111 ? -7.689 -10.476 5.410 1.00 92.25 111 PHE A CA 1
ATOM 879 C C . PHE A 1 111 ? -8.320 -11.473 4.426 1.00 92.25 111 PHE A C 1
ATOM 881 O O . PHE A 1 111 ? -8.351 -12.674 4.706 1.00 92.25 111 PHE A O 1
ATOM 888 N N . CYS A 1 112 ? -8.872 -10.990 3.308 1.00 90.69 112 CYS A N 1
ATOM 889 C CA . CYS A 1 112 ? -9.588 -11.826 2.336 1.00 90.69 112 CYS A CA 1
ATOM 890 C C . CYS A 1 112 ? -9.110 -11.674 0.889 1.00 90.69 112 CYS A C 1
ATOM 892 O O . CYS A 1 112 ? -9.673 -12.323 0.015 1.00 90.69 112 CYS A O 1
ATOM 894 N N . ASP A 1 113 ? -8.123 -10.812 0.632 1.00 88.38 113 ASP A N 1
ATOM 895 C CA . ASP A 1 113 ? -7.505 -10.583 -0.684 1.00 88.38 113 ASP A CA 1
ATOM 896 C C . ASP A 1 113 ? -8.462 -10.107 -1.801 1.00 88.38 113 ASP A C 1
ATOM 898 O O . ASP A 1 113 ? -8.114 -9.990 -2.973 1.00 88.38 113 ASP A O 1
ATOM 902 N N . ILE A 1 114 ? -9.703 -9.755 -1.453 1.00 92.38 114 ILE A N 1
ATOM 903 C CA . ILE A 1 114 ? -10.665 -9.210 -2.413 1.00 92.38 114 ILE A CA 1
ATOM 904 C C . ILE A 1 114 ? -10.320 -7.746 -2.716 1.00 92.38 114 ILE A C 1
ATOM 906 O O . ILE A 1 114 ? -10.010 -6.962 -1.816 1.00 92.38 114 ILE A O 1
ATOM 910 N N . LEU A 1 115 ? -10.456 -7.346 -3.986 1.00 95.19 115 LEU A N 1
ATOM 911 C CA . LEU A 1 115 ? -10.310 -5.954 -4.417 1.00 95.19 115 LEU A CA 1
ATOM 912 C C . LEU A 1 115 ? -11.557 -5.111 -4.111 1.00 95.19 115 LEU A C 1
ATOM 914 O O . LEU A 1 115 ? -12.613 -5.262 -4.734 1.00 95.19 115 LEU A O 1
ATOM 918 N N . ILE A 1 116 ? -11.406 -4.143 -3.209 1.00 95.75 116 ILE A N 1
ATOM 919 C CA . ILE A 1 116 ? -12.486 -3.313 -2.667 1.00 95.75 116 ILE A CA 1
ATOM 920 C C . ILE A 1 116 ? -12.257 -1.826 -2.986 1.00 95.75 116 ILE A C 1
ATOM 922 O O . ILE A 1 116 ? -11.130 -1.340 -2.986 1.00 95.75 116 ILE A O 1
ATOM 926 N N . GLY A 1 117 ? -13.331 -1.071 -3.250 1.00 93.31 117 GLY A N 1
ATOM 927 C CA . GLY A 1 117 ? -13.253 0.389 -3.448 1.00 93.31 117 GLY A CA 1
ATOM 928 C C . GLY A 1 117 ? -13.106 1.184 -2.142 1.00 93.31 117 GLY A C 1
ATOM 929 O O . GLY A 1 117 ? -12.318 2.124 -2.074 1.00 93.31 117 GLY A O 1
ATOM 930 N N . THR A 1 118 ? -13.822 0.773 -1.091 1.00 93.88 118 THR A N 1
ATOM 931 C CA . THR A 1 118 ? -13.818 1.412 0.237 1.00 93.88 118 THR A CA 1
ATOM 932 C C . THR A 1 118 ? -13.380 0.413 1.311 1.00 93.88 118 THR A C 1
ATOM 934 O O . THR A 1 118 ? -14.213 -0.245 1.935 1.00 93.88 118 THR A O 1
ATOM 937 N N . VAL A 1 119 ? -12.066 0.286 1.522 1.00 92.81 119 VAL A N 1
ATOM 938 C CA . VAL A 1 119 ? -11.482 -0.722 2.432 1.00 92.81 119 VAL A CA 1
ATOM 939 C C . VAL A 1 119 ? -11.960 -0.549 3.869 1.00 92.81 119 VAL A C 1
ATOM 941 O O . VAL A 1 119 ? -12.360 -1.530 4.477 1.00 92.81 119 VAL A O 1
ATOM 944 N N . THR A 1 120 ? -12.002 0.677 4.399 1.00 92.94 120 THR A N 1
ATOM 945 C CA . THR A 1 120 ? -12.434 0.936 5.785 1.00 92.94 120 THR A CA 1
ATOM 946 C C . THR A 1 120 ? -13.822 0.368 6.069 1.00 92.94 120 THR A C 1
ATOM 948 O O . THR A 1 120 ? -13.982 -0.394 7.015 1.00 92.94 120 THR A O 1
ATOM 951 N N . ARG A 1 121 ? -14.803 0.644 5.197 1.00 93.88 121 ARG A N 1
ATOM 952 C CA . ARG A 1 121 ? -16.165 0.103 5.328 1.00 93.88 121 ARG A CA 1
ATOM 953 C C . ARG A 1 121 ? -16.184 -1.422 5.226 1.00 93.88 121 ARG A C 1
ATOM 955 O O . ARG A 1 121 ? -16.933 -2.079 5.937 1.00 93.88 121 ARG A O 1
ATOM 962 N N . HIS A 1 122 ? -15.388 -1.993 4.327 1.00 96.00 122 HIS A N 1
ATOM 963 C CA . HIS A 1 122 ? -15.307 -3.443 4.187 1.00 96.00 122 HIS A CA 1
ATOM 964 C C . HIS A 1 122 ? -14.714 -4.106 5.432 1.00 96.00 122 HIS A C 1
ATOM 966 O O . HIS A 1 122 ? -15.302 -5.057 5.937 1.00 96.00 122 HIS A O 1
ATOM 972 N N . LEU A 1 123 ? -13.616 -3.570 5.969 1.00 93.81 123 LEU A N 1
ATOM 973 C CA . LEU A 1 123 ? -13.027 -4.040 7.220 1.00 93.81 123 LEU A CA 1
ATOM 974 C C . LEU A 1 123 ? -14.028 -3.921 8.368 1.00 93.81 123 LEU A C 1
ATOM 976 O O . LEU A 1 123 ? -14.242 -4.874 9.106 1.00 93.81 123 LEU A O 1
ATOM 980 N N . GLU A 1 124 ? -14.715 -2.783 8.449 1.00 92.19 124 GLU A N 1
ATOM 981 C CA . GLU A 1 124 ? -15.773 -2.551 9.419 1.00 92.19 124 GLU A CA 1
ATOM 982 C C . GLU A 1 124 ? -16.906 -3.559 9.310 1.00 92.19 124 GLU A C 1
ATOM 984 O O . GLU A 1 124 ? -17.408 -3.961 10.341 1.00 92.19 124 GLU A O 1
ATOM 989 N N . LEU A 1 125 ? -17.374 -3.954 8.129 1.00 90.94 125 LEU A N 1
ATOM 990 C CA . LEU A 1 125 ? -18.552 -4.824 8.009 1.00 90.94 125 LEU A CA 1
ATOM 991 C C . LEU A 1 125 ? -18.202 -6.313 8.038 1.00 90.94 125 LEU A C 1
ATOM 993 O O . LEU A 1 125 ? -18.903 -7.088 8.682 1.00 90.94 125 LEU A O 1
ATOM 997 N N . VAL A 1 126 ? -17.123 -6.699 7.361 1.00 92.94 126 VAL A N 1
ATOM 998 C CA . VAL A 1 126 ? -16.747 -8.100 7.127 1.00 92.94 126 VAL A CA 1
ATOM 999 C C . VAL A 1 126 ? -15.725 -8.586 8.153 1.00 92.94 126 VAL A C 1
ATOM 1001 O O . VAL A 1 126 ? -15.836 -9.705 8.640 1.00 92.94 126 VAL A O 1
ATOM 1004 N N . HIS A 1 127 ? -14.773 -7.731 8.532 1.00 93.38 127 HIS A N 1
ATOM 1005 C CA . HIS A 1 127 ? -13.621 -8.089 9.368 1.00 93.38 127 HIS A CA 1
ATOM 1006 C C . HIS A 1 127 ? -13.652 -7.432 10.755 1.00 93.38 127 HIS A C 1
ATOM 1008 O O . HIS A 1 127 ? -12.619 -7.266 11.390 1.00 93.38 127 HIS A O 1
ATOM 1014 N N . PHE A 1 128 ? -14.834 -7.079 11.273 1.00 89.88 128 PHE A N 1
ATOM 1015 C CA . PHE A 1 128 ? -14.955 -6.413 12.580 1.00 89.88 128 PHE A CA 1
ATOM 1016 C C . PHE A 1 128 ? -14.467 -7.251 13.767 1.00 89.88 128 PHE A C 1
ATOM 1018 O O . PHE A 1 128 ? -14.243 -6.701 14.841 1.00 89.88 128 PHE A O 1
ATOM 1025 N N . LYS A 1 129 ? -14.358 -8.572 13.579 1.00 84.75 129 LYS A N 1
ATOM 1026 C CA . LYS A 1 129 ? -13.880 -9.523 14.587 1.00 84.75 129 LYS A CA 1
ATOM 1027 C C . LYS A 1 129 ? -12.362 -9.701 14.576 1.00 84.75 129 LYS A C 1
ATOM 1029 O O . LYS A 1 129 ? -11.833 -10.266 15.526 1.00 84.75 129 LYS A O 1
ATOM 1034 N N . GLU A 1 130 ? -11.676 -9.240 13.531 1.00 87.44 130 GLU A N 1
ATOM 1035 C CA . GLU A 1 130 ? -10.215 -9.280 13.487 1.00 87.44 130 GLU A CA 1
ATOM 1036 C C . GLU A 1 130 ? -9.665 -8.318 14.540 1.00 87.44 130 GLU A C 1
ATOM 1038 O O . GLU A 1 130 ? -10.138 -7.183 14.662 1.00 87.44 130 GLU A O 1
ATOM 1043 N N . ILE A 1 131 ? -8.678 -8.766 15.315 1.00 87.69 131 ILE A N 1
ATOM 1044 C CA . ILE A 1 131 ? -8.191 -8.051 16.502 1.00 87.69 131 ILE A CA 1
ATOM 1045 C C . ILE A 1 131 ? -7.705 -6.645 16.129 1.00 87.69 131 ILE A C 1
ATOM 1047 O O . ILE A 1 131 ? -7.984 -5.675 16.835 1.00 87.69 131 ILE A O 1
ATOM 1051 N N . GLU A 1 132 ? -6.998 -6.513 15.008 1.00 87.88 132 GLU A N 1
ATOM 1052 C CA . GLU A 1 132 ? -6.484 -5.244 14.502 1.00 87.88 132 GLU A CA 1
ATOM 1053 C C . GLU A 1 132 ? -7.616 -4.286 14.145 1.00 87.88 132 GLU A C 1
ATOM 1055 O O . GLU A 1 132 ? -7.556 -3.109 14.492 1.00 87.88 132 GLU A O 1
ATOM 1060 N N . VAL A 1 133 ? -8.663 -4.782 13.481 1.00 90.44 133 VAL A N 1
ATOM 1061 C CA . VAL A 1 133 ? -9.816 -3.965 13.091 1.00 90.44 133 VAL A CA 1
ATOM 1062 C C . VAL A 1 133 ? -10.582 -3.548 14.331 1.00 90.44 133 VAL A C 1
ATOM 1064 O O . VAL A 1 133 ? -10.865 -2.366 14.504 1.00 90.44 133 VAL A O 1
ATOM 1067 N N . ALA A 1 134 ? -10.873 -4.484 15.226 1.00 89.44 134 ALA A N 1
ATOM 1068 C CA . ALA A 1 134 ? -11.666 -4.214 16.408 1.00 89.44 134 ALA A CA 1
ATOM 1069 C C . ALA A 1 134 ? -11.003 -3.172 17.326 1.00 89.44 134 ALA A C 1
ATOM 1071 O O . ALA A 1 134 ? -11.674 -2.245 17.779 1.00 89.44 134 ALA A O 1
ATOM 1072 N N . LYS A 1 135 ? -9.670 -3.229 17.484 1.00 88.44 135 LYS A N 1
ATOM 1073 C CA . LYS A 1 135 ? -8.876 -2.183 18.156 1.00 88.44 135 LYS A CA 1
ATOM 1074 C C . LYS A 1 135 ? -9.040 -0.801 17.515 1.00 88.44 135 LYS A C 1
ATOM 1076 O O . LYS A 1 135 ? -9.048 0.199 18.222 1.00 88.44 135 LYS A O 1
ATOM 1081 N N . LEU A 1 136 ? -9.171 -0.711 16.192 1.00 92.06 136 LEU A N 1
ATOM 1082 C CA . LEU A 1 136 ? -9.415 0.565 15.505 1.00 92.06 136 LEU A CA 1
ATOM 1083 C C . LEU A 1 136 ? -10.863 1.038 15.645 1.00 92.06 136 LEU A C 1
ATOM 1085 O O . LEU A 1 136 ? -11.121 2.242 15.613 1.00 92.06 136 LEU A O 1
ATOM 1089 N N . LEU A 1 137 ? -11.811 0.113 15.798 1.00 91.12 137 LEU A N 1
ATOM 1090 C CA . LEU A 1 137 ? -13.221 0.448 15.985 1.00 91.12 137 LEU A CA 1
ATOM 1091 C C . LEU A 1 137 ? -13.497 1.049 17.357 1.00 91.12 137 LEU A C 1
ATOM 1093 O O . LEU A 1 137 ? -14.357 1.924 17.444 1.00 91.12 137 LEU A O 1
ATOM 1097 N N . THR A 1 138 ? -12.760 0.661 18.399 1.00 89.19 138 THR A N 1
ATOM 1098 C CA . THR A 1 138 ? -12.905 1.280 19.726 1.00 89.19 138 THR A CA 1
ATOM 1099 C C . THR A 1 138 ? -12.468 2.748 19.718 1.00 89.19 138 THR A C 1
ATOM 1101 O O . THR A 1 138 ? -13.113 3.578 20.356 1.00 89.19 138 THR A O 1
ATOM 1104 N N . MET A 1 139 ? -11.469 3.109 18.905 1.00 90.50 139 MET A N 1
ATOM 1105 C CA . MET A 1 139 ? -10.996 4.489 18.750 1.00 90.50 139 MET A CA 1
ATOM 1106 C C . MET A 1 139 ? -12.062 5.439 18.173 1.00 90.50 139 MET A C 1
ATOM 1108 O O . MET A 1 139 ? -12.963 5.058 17.408 1.00 90.50 139 MET A O 1
ATOM 1112 N N . ASP A 1 140 ? -11.934 6.729 18.485 1.00 89.50 140 ASP A N 1
ATOM 1113 C CA . ASP A 1 140 ? -12.827 7.767 17.964 1.00 89.50 140 ASP A CA 1
ATOM 1114 C C . ASP A 1 140 ? -12.781 7.825 16.438 1.00 89.50 140 ASP A C 1
ATOM 1116 O O . ASP A 1 140 ? -11.698 7.785 15.841 1.00 89.50 140 ASP A O 1
ATOM 1120 N N . LYS A 1 141 ? -13.960 7.952 15.803 1.00 85.62 141 LYS A N 1
ATOM 1121 C CA . LYS A 1 141 ? -14.132 7.948 14.333 1.00 85.62 141 LYS A CA 1
ATOM 1122 C C . LYS A 1 141 ? -13.181 8.924 13.630 1.00 85.62 141 LYS A C 1
ATOM 1124 O O . LYS A 1 141 ? -12.647 8.605 12.572 1.00 85.62 141 LYS A O 1
ATOM 1129 N N . ASN A 1 142 ? -12.925 10.072 14.253 1.00 86.56 142 ASN A N 1
ATOM 1130 C CA . ASN A 1 142 ? -12.121 11.150 13.683 1.00 86.56 142 ASN A CA 1
ATOM 1131 C C . ASN A 1 142 ? -10.677 11.205 14.199 1.00 86.56 142 ASN A C 1
ATOM 1133 O O . ASN A 1 142 ? -9.928 12.077 13.757 1.00 86.56 142 ASN A O 1
ATOM 1137 N N . SER A 1 143 ? -10.276 10.294 15.093 1.00 93.00 143 SER A N 1
ATOM 1138 C CA . SER A 1 143 ? -8.912 10.278 15.627 1.00 93.00 143 SER A CA 1
ATOM 1139 C C . SER A 1 143 ? -7.884 9.957 14.540 1.00 93.00 143 SER A C 1
ATOM 1141 O O . SER A 1 143 ? -8.100 9.102 13.677 1.00 93.00 143 SER A O 1
ATOM 1143 N N . GLU A 1 144 ? -6.735 10.629 14.597 1.00 90.25 144 GLU A N 1
ATOM 1144 C CA . GLU A 1 144 ? -5.640 10.382 13.653 1.00 90.25 144 GLU A CA 1
ATOM 1145 C C . GLU A 1 144 ? -5.094 8.954 13.783 1.00 90.25 144 GLU A C 1
ATOM 1147 O O . GLU A 1 144 ? -4.864 8.301 12.768 1.00 90.25 144 GLU A O 1
ATOM 1152 N N . ASN A 1 145 ? -5.026 8.413 15.004 1.00 89.19 145 ASN A N 1
ATOM 1153 C CA . ASN A 1 145 ? -4.615 7.026 15.250 1.00 89.19 145 ASN A CA 1
ATOM 1154 C C . ASN A 1 145 ? -5.516 6.013 14.524 1.00 89.19 145 ASN A C 1
ATOM 1156 O O . ASN A 1 145 ? -5.014 5.062 13.922 1.00 89.19 145 ASN A O 1
ATOM 1160 N N . ARG A 1 146 ? -6.841 6.233 14.516 1.00 93.19 146 ARG A N 1
ATOM 1161 C CA . ARG A 1 146 ? -7.778 5.374 13.777 1.00 93.19 146 ARG A CA 1
ATOM 1162 C C . ARG A 1 146 ? -7.527 5.451 12.274 1.00 93.19 146 ARG A C 1
ATOM 1164 O O . ARG A 1 146 ? -7.468 4.418 11.608 1.00 93.19 146 ARG A O 1
ATOM 1171 N N . LYS A 1 147 ? -7.366 6.664 11.733 1.00 92.25 147 LYS A N 1
ATOM 1172 C CA . LYS A 1 147 ? -7.086 6.872 10.301 1.00 92.25 147 LYS A CA 1
ATOM 1173 C C . LYS A 1 147 ? -5.771 6.212 9.889 1.00 92.25 147 LYS A C 1
ATOM 1175 O O . LYS A 1 147 ? -5.725 5.550 8.854 1.00 92.25 147 LYS A O 1
ATOM 1180 N N . GLU A 1 148 ? -4.725 6.369 10.696 1.00 92.31 148 GLU A N 1
ATOM 1181 C CA . GLU A 1 148 ? -3.412 5.774 10.455 1.00 92.31 148 GLU A CA 1
ATOM 1182 C C . GLU A 1 148 ? -3.475 4.245 10.499 1.00 92.31 148 GLU A C 1
ATOM 1184 O O . GLU A 1 148 ? -2.983 3.593 9.581 1.00 92.31 148 GLU A O 1
ATOM 1189 N N . GLY A 1 149 ? -4.156 3.660 11.485 1.00 92.81 149 GLY A N 1
ATOM 1190 C CA . GLY A 1 149 ? -4.298 2.209 11.573 1.00 92.81 149 GLY A CA 1
ATOM 1191 C C . GLY A 1 149 ? -5.054 1.597 10.390 1.00 92.81 149 GLY A C 1
ATOM 1192 O O . GLY A 1 149 ? -4.600 0.606 9.816 1.00 92.81 149 GLY A O 1
ATOM 1193 N N . PHE A 1 150 ? -6.150 2.220 9.940 1.00 95.06 150 PHE A N 1
ATOM 1194 C CA . PHE A 1 150 ? -6.838 1.772 8.722 1.00 95.06 150 PHE A CA 1
ATOM 1195 C C . PHE A 1 150 ? -5.972 1.935 7.471 1.00 95.06 150 PHE A C 1
ATOM 1197 O O . PHE A 1 150 ? -6.019 1.090 6.577 1.00 95.06 150 PHE A O 1
ATOM 1204 N N . LEU A 1 151 ? -5.166 2.998 7.399 1.00 94.31 151 LEU A N 1
ATOM 1205 C CA . LEU A 1 151 ? -4.214 3.188 6.311 1.00 94.31 151 LEU A CA 1
ATOM 1206 C C . LEU A 1 151 ? -3.128 2.103 6.312 1.00 94.31 151 LEU A C 1
ATOM 1208 O O . LEU A 1 151 ? -2.751 1.647 5.234 1.00 94.31 151 LEU A O 1
ATOM 1212 N N . CYS A 1 152 ? -2.648 1.677 7.482 1.00 93.50 152 CYS A N 1
ATOM 1213 C CA . CYS A 1 152 ? -1.712 0.561 7.612 1.00 93.50 152 CYS A CA 1
ATOM 1214 C C . CYS A 1 152 ? -2.319 -0.744 7.084 1.00 93.50 152 CYS A C 1
ATOM 1216 O O . CYS A 1 152 ? -1.704 -1.373 6.227 1.00 93.50 152 CYS A O 1
ATOM 1218 N N . LEU A 1 153 ? -3.539 -1.106 7.506 1.00 95.12 153 LEU A N 1
ATOM 1219 C CA . LEU A 1 153 ? -4.227 -2.311 7.014 1.00 95.12 153 LEU A CA 1
ATOM 1220 C C . LEU A 1 153 ? -4.466 -2.265 5.499 1.00 95.12 153 LEU A C 1
ATOM 1222 O O . LEU A 1 153 ? -4.223 -3.242 4.795 1.00 95.12 153 LEU A O 1
ATOM 1226 N N . LEU A 1 154 ? -4.891 -1.111 4.977 1.00 95.69 154 LEU A N 1
ATOM 1227 C CA . LEU A 1 154 ? -5.077 -0.912 3.539 1.00 95.69 154 LEU A CA 1
ATOM 1228 C C . LEU A 1 154 ? -3.762 -1.092 2.773 1.00 95.69 154 LEU A C 1
ATOM 1230 O O . LEU A 1 154 ? -3.736 -1.766 1.748 1.00 95.69 154 LEU A O 1
ATOM 1234 N N . ARG A 1 155 ? -2.664 -0.494 3.250 1.00 95.25 155 ARG A N 1
ATOM 1235 C CA . ARG A 1 155 ? -1.364 -0.601 2.575 1.00 95.25 155 ARG A CA 1
ATOM 1236 C C . ARG A 1 155 ? -0.749 -1.985 2.694 1.00 95.25 155 ARG A C 1
ATOM 1238 O O . ARG A 1 155 ? -0.077 -2.392 1.757 1.00 95.25 155 ARG A O 1
ATOM 1245 N N . ALA A 1 156 ? -0.990 -2.694 3.794 1.00 94.06 156 ALA A N 1
ATOM 1246 C CA . ALA A 1 156 ? -0.615 -4.093 3.923 1.00 94.06 156 ALA A CA 1
ATOM 1247 C C . ALA A 1 156 ? -1.332 -4.935 2.858 1.00 94.06 156 ALA A C 1
ATOM 1249 O O . ALA A 1 156 ? -0.669 -5.616 2.086 1.00 94.06 156 ALA A O 1
ATOM 1250 N N . GLY A 1 157 ? -2.657 -4.811 2.728 1.00 95.31 157 GLY A N 1
ATOM 1251 C CA . GLY A 1 157 ? -3.413 -5.516 1.686 1.00 95.31 157 GLY A CA 1
ATOM 1252 C C . GLY A 1 157 ? -2.955 -5.177 0.261 1.00 95.31 157 GLY A C 1
ATOM 1253 O O . GLY A 1 157 ? -2.693 -6.078 -0.530 1.00 95.31 157 GLY A O 1
ATOM 1254 N N . ASP A 1 158 ? -2.764 -3.889 -0.055 1.00 96.25 158 ASP A N 1
ATOM 1255 C CA . ASP A 1 158 ? -2.200 -3.461 -1.347 1.00 96.25 158 ASP A CA 1
ATOM 1256 C C . ASP A 1 158 ? -0.794 -4.039 -1.589 1.00 96.25 158 ASP A C 1
ATOM 1258 O O . ASP A 1 158 ? -0.445 -4.355 -2.725 1.00 96.25 158 ASP A O 1
ATOM 1262 N N . TYR A 1 159 ? 0.029 -4.143 -0.543 1.00 95.44 159 TYR A N 1
ATOM 1263 C CA . TYR A 1 159 ? 1.380 -4.688 -0.622 1.00 95.44 159 TYR A CA 1
ATOM 1264 C C . TYR A 1 159 ? 1.367 -6.171 -0.987 1.00 95.44 159 TYR A C 1
ATOM 1266 O O . TYR A 1 159 ? 2.017 -6.531 -1.963 1.00 95.44 159 TYR A O 1
ATOM 1274 N N . TYR A 1 160 ? 0.592 -7.002 -0.283 1.00 93.06 160 TYR A N 1
ATOM 1275 C CA . TYR A 1 160 ? 0.506 -8.432 -0.596 1.00 93.06 160 TYR A CA 1
ATOM 1276 C C . TYR A 1 160 ? -0.044 -8.681 -1.999 1.00 93.06 160 TYR A C 1
ATOM 1278 O O . TYR A 1 160 ? 0.560 -9.434 -2.761 1.00 93.06 160 TYR A O 1
ATOM 1286 N N . HIS A 1 161 ? -1.121 -7.981 -2.378 1.00 94.31 161 HIS A N 1
ATOM 1287 C CA . HIS A 1 161 ? -1.640 -8.017 -3.748 1.00 94.31 161 HIS A CA 1
ATOM 1288 C C . HIS A 1 161 ? -0.534 -7.675 -4.751 1.00 94.31 161 HIS A C 1
ATOM 1290 O O . HIS A 1 161 ? -0.275 -8.420 -5.688 1.00 94.31 161 HIS A O 1
ATOM 1296 N N . ASN A 1 162 ? 0.186 -6.572 -4.544 1.00 95.00 162 ASN A N 1
ATOM 1297 C CA . ASN A 1 162 ? 1.244 -6.156 -5.462 1.00 95.00 162 ASN A CA 1
ATOM 1298 C C . ASN A 1 162 ? 2.392 -7.157 -5.560 1.00 95.00 162 ASN A C 1
ATOM 1300 O O . ASN A 1 162 ? 2.919 -7.343 -6.656 1.00 95.00 162 ASN A O 1
ATOM 1304 N N . CYS A 1 163 ? 2.782 -7.792 -4.457 1.00 91.19 163 CYS A N 1
ATOM 1305 C CA . CYS A 1 163 ? 3.807 -8.823 -4.498 1.00 91.19 163 CYS A CA 1
ATOM 1306 C C . CYS A 1 163 ? 3.346 -10.034 -5.330 1.00 91.19 163 CYS A C 1
ATOM 1308 O O . CYS A 1 163 ? 4.126 -10.510 -6.154 1.00 91.19 163 CYS A O 1
ATOM 1310 N N . GLN A 1 164 ? 2.069 -10.440 -5.246 1.00 90.06 164 GLN A N 1
ATOM 1311 C CA . GLN A 1 164 ? 1.501 -11.457 -6.147 1.00 90.06 164 GLN A CA 1
ATOM 1312 C C . GLN A 1 164 ? 1.582 -11.032 -7.614 1.00 90.06 164 GLN A C 1
ATOM 1314 O O . GLN A 1 164 ? 2.035 -11.802 -8.455 1.00 90.06 164 GLN A O 1
ATOM 1319 N N . ILE A 1 165 ? 1.191 -9.795 -7.932 1.00 91.44 165 ILE A N 1
ATOM 1320 C CA . ILE A 1 165 ? 1.233 -9.277 -9.309 1.00 91.44 165 ILE A CA 1
ATOM 1321 C C . ILE A 1 165 ? 2.662 -9.268 -9.863 1.00 91.44 165 ILE A C 1
ATOM 1323 O O . ILE A 1 165 ? 2.863 -9.559 -11.043 1.00 91.44 165 ILE A O 1
ATOM 1327 N N . LEU A 1 166 ? 3.652 -8.932 -9.031 1.00 89.31 166 LEU A N 1
ATOM 1328 C CA . LEU A 1 166 ? 5.061 -8.948 -9.422 1.00 89.31 166 LEU A CA 1
ATOM 1329 C C . LEU A 1 166 ? 5.573 -10.376 -9.650 1.00 89.31 166 LEU A C 1
ATOM 1331 O O . LEU A 1 166 ? 6.252 -10.600 -10.649 1.00 89.31 166 LEU A O 1
ATOM 1335 N N . ALA A 1 167 ? 5.204 -11.326 -8.787 1.00 85.31 167 ALA A N 1
ATOM 1336 C CA . ALA A 1 167 ? 5.579 -12.733 -8.927 1.00 85.31 167 ALA A CA 1
ATOM 1337 C C . ALA A 1 167 ? 4.924 -13.386 -10.160 1.00 85.31 167 ALA A C 1
ATOM 1339 O O . ALA A 1 167 ? 5.600 -13.987 -10.989 1.00 85.31 167 ALA A O 1
ATOM 1340 N N . MET A 1 168 ? 3.612 -13.204 -10.332 1.00 85.69 168 MET A N 1
ATOM 1341 C CA . MET A 1 168 ? 2.836 -13.791 -11.432 1.00 85.69 168 MET A CA 1
ATOM 1342 C C . MET A 1 168 ? 3.001 -13.048 -12.764 1.00 85.69 168 MET A C 1
ATOM 1344 O O . MET A 1 168 ? 2.547 -13.532 -13.799 1.00 85.69 168 MET A O 1
ATOM 1348 N N . LYS A 1 169 ? 3.572 -11.834 -12.746 1.00 86.75 169 LYS A N 1
ATOM 1349 C CA . LYS A 1 169 ? 3.692 -10.929 -13.906 1.00 86.75 169 LYS A CA 1
ATOM 1350 C C . LYS A 1 169 ? 2.353 -10.650 -14.618 1.00 86.75 169 LYS A C 1
ATOM 1352 O O . LYS A 1 169 ? 2.324 -10.305 -15.804 1.00 86.75 169 LYS A O 1
ATOM 1357 N N . LYS A 1 170 ? 1.234 -10.736 -13.889 1.00 90.00 170 LYS A N 1
ATOM 1358 C CA . LYS A 1 170 ? -0.136 -10.611 -14.414 1.00 90.00 170 LYS A CA 1
ATOM 1359 C C . LYS A 1 170 ? -1.018 -9.760 -13.503 1.00 90.00 170 LYS A C 1
ATOM 1361 O O . LYS A 1 170 ? -1.100 -10.031 -12.315 1.00 90.00 170 LYS A O 1
ATOM 1366 N N . GLY A 1 171 ? -1.725 -8.779 -14.078 1.00 92.62 171 GLY A N 1
ATOM 1367 C CA . GLY A 1 171 ? -2.742 -7.957 -13.398 1.00 92.62 171 GLY A CA 1
ATOM 1368 C C . GLY A 1 171 ? -2.320 -6.524 -13.020 1.00 92.62 171 GLY A C 1
ATOM 1369 O O . GLY A 1 171 ? -1.286 -6.014 -13.445 1.00 92.62 171 GLY A O 1
ATOM 1370 N N . GLU A 1 172 ? -3.166 -5.813 -12.267 1.00 93.81 172 GLU A N 1
ATOM 1371 C CA . GLU A 1 172 ? -2.938 -4.398 -11.925 1.00 93.81 172 GLU A CA 1
ATOM 1372 C C . GLU A 1 172 ? -2.078 -4.244 -10.668 1.00 93.81 172 GLU A C 1
ATOM 1374 O O . GLU A 1 172 ? -2.486 -4.649 -9.581 1.00 93.81 172 GLU A O 1
ATOM 1379 N N . LEU A 1 173 ? -0.952 -3.540 -10.796 1.00 94.56 173 LEU A N 1
ATOM 1380 C CA . LEU A 1 173 ? -0.165 -3.062 -9.665 1.00 94.56 173 LEU A CA 1
ATOM 1381 C C . LEU A 1 173 ? -0.800 -1.789 -9.069 1.00 94.56 173 LEU A C 1
ATOM 1383 O O . LEU A 1 173 ? -0.939 -0.747 -9.727 1.00 94.56 173 LEU A O 1
ATOM 1387 N N . ILE A 1 174 ? -1.152 -1.853 -7.789 1.00 96.31 174 ILE A N 1
ATOM 1388 C CA . ILE A 1 174 ? -1.846 -0.811 -7.036 1.00 96.31 174 ILE A CA 1
ATOM 1389 C C . ILE A 1 174 ? -0.836 0.183 -6.460 1.00 96.31 174 ILE A C 1
ATOM 1391 O O . ILE A 1 174 ? -0.172 -0.047 -5.452 1.00 96.31 174 ILE A O 1
ATOM 1395 N N . LEU A 1 175 ? -0.742 1.361 -7.077 1.00 95.31 175 LEU A N 1
ATOM 1396 C CA . LEU A 1 175 ? 0.121 2.438 -6.586 1.00 95.31 175 LEU A CA 1
ATOM 1397 C C . LEU A 1 175 ? -0.571 3.267 -5.503 1.00 95.31 175 LEU A C 1
ATOM 1399 O O . LEU A 1 175 ? -1.735 3.649 -5.654 1.00 95.31 175 LEU A O 1
ATOM 1403 N N . SER A 1 176 ? 0.176 3.699 -4.482 1.00 93.81 176 SER A N 1
ATOM 1404 C CA . SER A 1 176 ? -0.316 4.639 -3.458 1.00 93.81 176 SER A CA 1
ATOM 1405 C C . SER A 1 176 ? -0.912 5.898 -4.092 1.00 93.81 176 SER A C 1
ATOM 1407 O O . SER A 1 176 ? -1.984 6.364 -3.707 1.00 93.81 176 SER A O 1
ATOM 1409 N N . ARG A 1 177 ? -0.251 6.412 -5.135 1.00 88.88 177 ARG A N 1
ATOM 1410 C CA . ARG A 1 177 ? -0.748 7.493 -5.988 1.00 88.88 177 ARG A CA 1
ATOM 1411 C C . ARG A 1 177 ? -0.683 7.057 -7.448 1.00 88.88 177 ARG A C 1
ATOM 1413 O O . ARG A 1 177 ? 0.404 6.818 -7.966 1.00 88.88 177 ARG A O 1
ATOM 1420 N N . ARG A 1 178 ? -1.840 7.017 -8.120 1.00 89.25 178 ARG A N 1
ATOM 1421 C CA . ARG A 1 178 ? -1.912 6.752 -9.565 1.00 89.25 178 ARG A CA 1
ATOM 1422 C C . ARG A 1 178 ? -1.139 7.797 -10.361 1.00 89.25 178 ARG A C 1
ATOM 1424 O O . ARG A 1 178 ? -1.112 8.980 -10.007 1.00 89.25 178 ARG A O 1
ATOM 1431 N N . LEU A 1 179 ? -0.552 7.350 -11.466 1.00 87.62 179 LEU A N 1
ATOM 1432 C CA . LEU A 1 179 ? 0.125 8.231 -12.405 1.00 87.62 179 LEU A CA 1
ATOM 1433 C C . LEU A 1 179 ? -0.876 9.193 -13.043 1.00 87.62 179 LEU A C 1
ATOM 1435 O O . LEU A 1 179 ? -2.012 8.823 -13.342 1.00 87.62 179 LEU A O 1
ATOM 1439 N N . SER A 1 180 ? -0.424 10.416 -13.308 1.00 85.75 180 SER A N 1
ATOM 1440 C CA . SER A 1 180 ? -1.168 11.342 -14.160 1.00 85.75 180 SER A CA 1
ATOM 1441 C C . SER A 1 180 ? -1.335 10.752 -15.563 1.00 85.75 180 SER A C 1
ATOM 1443 O O . SER A 1 180 ? -0.428 10.079 -16.064 1.00 85.75 180 SER A O 1
ATOM 1445 N N . SER A 1 181 ? -2.446 11.067 -16.230 1.00 81.44 181 SER A N 1
ATOM 1446 C CA . SER A 1 181 ? -2.676 10.697 -17.632 1.00 81.44 181 SER A CA 1
ATOM 1447 C C . SER A 1 181 ? -1.529 11.123 -18.559 1.00 81.44 181 SER A C 1
ATOM 1449 O O . SER A 1 181 ? -1.234 10.420 -19.516 1.00 81.44 181 SER A O 1
ATOM 1451 N N . LYS A 1 182 ? -0.815 12.209 -18.227 1.00 80.12 182 LYS A N 1
ATOM 1452 C CA . LYS A 1 182 ? 0.330 12.737 -18.993 1.00 80.12 182 LYS A CA 1
ATOM 1453 C C . LYS A 1 182 ? 1.679 12.067 -18.689 1.00 80.12 182 LYS A C 1
ATOM 1455 O O . LYS A 1 182 ? 2.686 12.420 -19.292 1.00 80.12 182 LYS A O 1
ATOM 1460 N N . SER A 1 183 ? 1.752 11.174 -17.700 1.00 82.56 183 SER A N 1
ATOM 1461 C CA . SER A 1 183 ? 3.027 10.558 -17.307 1.00 82.56 183 SER A CA 1
ATOM 1462 C C . SER A 1 183 ? 3.525 9.591 -18.389 1.00 82.56 183 SER A C 1
ATOM 1464 O O . SER A 1 183 ? 2.720 8.910 -19.016 1.00 82.56 183 SER A O 1
ATOM 1466 N N . ARG A 1 184 ? 4.835 9.458 -18.608 1.00 79.38 184 ARG A N 1
ATOM 1467 C CA . ARG A 1 184 ? 5.343 8.386 -19.483 1.00 79.38 184 ARG A CA 1
ATOM 1468 C C . ARG A 1 184 ? 5.127 7.025 -18.822 1.00 79.38 184 ARG A C 1
ATOM 1470 O O . ARG A 1 184 ? 5.251 6.920 -17.602 1.00 79.38 184 ARG A O 1
ATOM 1477 N N . SER A 1 185 ? 4.769 6.012 -19.614 1.00 74.12 185 SER A N 1
ATOM 1478 C CA . SER A 1 185 ? 4.690 4.635 -19.109 1.00 74.12 185 SER A CA 1
ATOM 1479 C C . SER A 1 185 ? 6.073 4.207 -18.632 1.00 74.12 185 SER A C 1
ATOM 1481 O O . SER A 1 185 ? 7.084 4.584 -19.226 1.00 74.12 185 SER A O 1
ATOM 1483 N N . LYS A 1 186 ? 6.114 3.469 -17.528 1.00 83.38 186 LYS A N 1
ATOM 1484 C CA . LYS A 1 186 ? 7.335 2.894 -16.972 1.00 83.38 186 LYS A CA 1
ATOM 1485 C C . LYS A 1 186 ? 7.083 1.418 -16.716 1.00 83.38 186 LYS A C 1
ATOM 1487 O O . LYS A 1 186 ? 5.970 1.066 -16.334 1.00 83.38 186 LYS A O 1
ATOM 1492 N N . GLY A 1 187 ? 8.108 0.595 -16.918 1.00 85.62 187 GLY A N 1
ATOM 1493 C CA . GLY A 1 187 ? 8.048 -0.823 -16.568 1.00 85.62 187 GLY A CA 1
ATOM 1494 C C . GLY A 1 187 ? 7.852 -1.019 -15.064 1.00 85.62 187 GLY A C 1
ATOM 1495 O O . GLY A 1 187 ? 8.194 -0.129 -14.276 1.00 85.62 187 GLY A O 1
ATOM 1496 N N . LEU A 1 188 ? 7.321 -2.181 -14.681 1.00 88.56 188 LEU A N 1
ATOM 1497 C CA . LEU A 1 188 ? 7.007 -2.542 -13.292 1.00 88.56 188 LEU A CA 1
ATOM 1498 C C . LEU A 1 188 ? 8.232 -2.464 -12.368 1.00 88.56 188 LEU A C 1
ATOM 1500 O O . LEU A 1 188 ? 8.104 -1.996 -11.241 1.00 88.56 188 LEU A O 1
ATOM 1504 N N . SER A 1 189 ? 9.427 -2.762 -12.888 1.00 87.81 189 SER A N 1
ATOM 1505 C CA . SER A 1 189 ? 10.718 -2.634 -12.190 1.00 87.81 189 SER A CA 1
ATOM 1506 C C . SER A 1 189 ? 11.057 -1.214 -11.716 1.00 87.81 189 SER A C 1
ATOM 1508 O O . SER A 1 189 ? 11.979 -1.010 -10.935 1.00 87.81 189 SER A O 1
ATOM 1510 N N . ASN A 1 190 ? 10.322 -0.190 -12.163 1.00 91.00 190 ASN A N 1
ATOM 1511 C CA . ASN A 1 190 ? 10.506 1.180 -11.682 1.00 91.00 190 ASN A CA 1
ATOM 1512 C C . ASN A 1 190 ? 9.732 1.481 -10.391 1.00 91.00 190 ASN A C 1
ATOM 1514 O O . ASN A 1 190 ? 9.864 2.589 -9.853 1.00 91.00 190 ASN A O 1
ATOM 1518 N N . TYR A 1 191 ? 8.899 0.555 -9.925 1.00 93.38 191 TYR A N 1
ATOM 1519 C CA . TYR A 1 191 ? 8.059 0.713 -8.747 1.00 93.38 191 TYR A CA 1
ATOM 1520 C C . TYR A 1 191 ? 8.576 -0.146 -7.601 1.00 93.38 191 TYR A C 1
ATOM 1522 O O . TYR A 1 191 ? 9.165 -1.195 -7.813 1.00 93.38 191 TYR A O 1
ATOM 1530 N N . GLY A 1 192 ? 8.360 0.329 -6.381 1.00 93.38 192 GLY A N 1
ATOM 1531 C CA . GLY A 1 192 ? 8.745 -0.389 -5.178 1.00 93.38 192 GLY A CA 1
ATOM 1532 C C . GLY A 1 192 ? 7.936 0.055 -3.973 1.00 93.38 192 GLY A C 1
ATOM 1533 O O . GLY A 1 192 ? 7.195 1.046 -4.030 1.00 93.38 192 GLY A O 1
ATOM 1534 N N . THR A 1 193 ? 8.081 -0.695 -2.890 1.00 95.31 193 THR A N 1
ATOM 1535 C CA . THR A 1 193 ? 7.361 -0.488 -1.639 1.00 95.31 193 THR A CA 1
ATOM 1536 C C . THR A 1 193 ? 8.118 0.447 -0.697 1.00 95.31 193 THR A C 1
ATOM 1538 O O . THR A 1 193 ? 9.345 0.480 -0.653 1.00 95.31 193 THR A O 1
ATOM 1541 N N . CYS A 1 194 ? 7.391 1.246 0.076 1.00 94.62 194 CYS A N 1
ATOM 1542 C CA . CYS A 1 194 ? 7.982 2.018 1.158 1.00 94.62 194 CYS A CA 1
ATOM 1543 C C . CYS A 1 194 ? 8.279 1.102 2.352 1.00 94.62 194 CYS A C 1
ATOM 1545 O O . CYS A 1 194 ? 7.336 0.524 2.889 1.00 94.62 194 CYS A O 1
ATOM 1547 N N . PRO A 1 195 ? 9.521 1.049 2.859 1.00 90.19 195 PRO A N 1
ATOM 1548 C CA . PRO A 1 195 ? 9.869 0.141 3.953 1.00 90.19 195 PRO A CA 1
ATOM 1549 C C . PRO A 1 195 ? 9.201 0.477 5.289 1.00 90.19 195 PRO A C 1
ATOM 1551 O O . PRO A 1 195 ? 9.113 -0.357 6.182 1.00 90.19 195 PRO A O 1
ATOM 1554 N N . ASN A 1 196 ? 8.694 1.702 5.427 1.00 90.75 196 ASN A N 1
ATOM 1555 C CA . ASN A 1 196 ? 8.046 2.156 6.652 1.00 90.75 196 ASN A CA 1
ATOM 1556 C C . ASN A 1 196 ? 6.526 1.994 6.633 1.00 90.75 196 ASN A C 1
ATOM 1558 O O . ASN A 1 196 ? 5.914 1.850 7.686 1.00 90.75 196 ASN A O 1
ATOM 1562 N N . CYS A 1 197 ? 5.899 2.089 5.459 1.00 92.88 197 CYS A N 1
ATOM 1563 C CA . CYS A 1 197 ? 4.441 2.145 5.370 1.00 92.88 197 CYS A CA 1
ATOM 1564 C C . CYS A 1 197 ? 3.826 1.223 4.321 1.00 92.88 197 CYS A C 1
ATOM 1566 O O . CYS A 1 197 ? 2.615 1.269 4.146 1.00 92.88 197 CYS A O 1
ATOM 1568 N N . LEU A 1 198 ? 4.638 0.445 3.601 1.00 94.75 198 LEU A N 1
ATOM 1569 C CA . LEU A 1 198 ? 4.247 -0.547 2.591 1.00 94.75 198 LEU A CA 1
ATOM 1570 C C . LEU A 1 198 ? 3.524 0.002 1.353 1.00 94.75 198 LEU A C 1
ATOM 1572 O O . LEU A 1 198 ? 3.143 -0.732 0.446 1.00 94.75 198 LEU A O 1
ATOM 1576 N N . GLY A 1 199 ? 3.353 1.321 1.268 1.00 95.06 199 GLY A N 1
ATOM 1577 C CA . GLY A 1 199 ? 2.775 1.943 0.088 1.00 95.06 199 GLY A CA 1
ATOM 1578 C C . GLY A 1 199 ? 3.687 1.771 -1.127 1.00 95.06 199 GLY A C 1
ATOM 1579 O O . GLY A 1 199 ? 4.892 1.992 -1.034 1.00 95.06 199 GLY A O 1
ATOM 1580 N N . PHE A 1 200 ? 3.109 1.466 -2.289 1.00 95.50 200 PHE A N 1
ATOM 1581 C CA . PHE A 1 200 ? 3.858 1.381 -3.544 1.00 95.50 200 PHE A CA 1
ATOM 1582 C C . PHE A 1 200 ? 4.028 2.744 -4.222 1.00 95.50 200 PHE A C 1
ATOM 1584 O O . PHE A 1 200 ? 3.062 3.502 -4.390 1.00 95.50 200 PHE A O 1
ATOM 1591 N N . PHE A 1 201 ? 5.256 3.049 -4.644 1.00 94.88 201 PHE A N 1
ATOM 1592 C CA . PHE A 1 201 ? 5.645 4.306 -5.279 1.00 94.88 201 PHE A CA 1
ATOM 1593 C C . PHE A 1 201 ? 6.659 4.079 -6.399 1.00 94.88 201 PHE A C 1
ATOM 1595 O O . PHE A 1 201 ? 7.248 3.017 -6.551 1.00 94.88 201 PHE A O 1
ATOM 1602 N N . LEU A 1 202 ? 6.912 5.132 -7.170 1.00 93.44 202 LEU A N 1
ATOM 1603 C CA . LEU A 1 202 ? 8.014 5.165 -8.118 1.00 93.44 202 LEU A CA 1
ATOM 1604 C C . LEU A 1 202 ? 9.360 5.274 -7.374 1.00 93.44 202 LEU A C 1
ATOM 1606 O O . LEU A 1 202 ? 9.576 6.233 -6.622 1.00 93.44 202 LEU A O 1
ATOM 1610 N N . LEU A 1 203 ? 10.299 4.367 -7.653 1.00 92.25 203 LEU A N 1
ATOM 1611 C CA . LEU A 1 203 ? 11.602 4.260 -6.974 1.00 92.25 203 LEU A CA 1
ATOM 1612 C C . LEU A 1 203 ? 12.464 5.526 -7.076 1.00 92.25 203 LEU A C 1
ATOM 1614 O O . LEU A 1 203 ? 13.320 5.789 -6.232 1.00 92.25 203 LEU A O 1
ATOM 1618 N N . THR A 1 204 ? 12.287 6.347 -8.114 1.00 90.81 204 THR A N 1
ATOM 1619 C CA . THR A 1 204 ? 13.002 7.634 -8.254 1.00 90.81 204 THR A CA 1
ATOM 1620 C C . THR A 1 204 ? 12.528 8.690 -7.256 1.00 90.81 204 THR A C 1
ATOM 1622 O O . THR A 1 204 ? 13.271 9.620 -6.946 1.00 90.81 204 THR A O 1
ATOM 1625 N N . THR A 1 205 ? 11.298 8.566 -6.755 1.00 92.06 205 THR A N 1
ATOM 1626 C CA . THR A 1 205 ? 10.673 9.518 -5.824 1.00 92.06 205 THR A CA 1
ATOM 1627 C C . THR A 1 205 ? 10.433 8.945 -4.431 1.00 92.06 205 THR A C 1
ATOM 1629 O O . THR A 1 205 ? 10.083 9.708 -3.534 1.00 92.06 205 THR A O 1
ATOM 1632 N N . LEU A 1 206 ? 10.634 7.639 -4.237 1.00 93.62 206 LEU A N 1
ATOM 1633 C CA . LEU A 1 206 ? 10.362 6.943 -2.981 1.00 93.62 206 LEU A CA 1
ATOM 1634 C C . LEU A 1 206 ? 11.134 7.538 -1.790 1.00 93.62 206 LEU A C 1
ATOM 1636 O O . LEU A 1 206 ? 10.541 7.791 -0.749 1.00 93.62 206 LEU A O 1
ATOM 1640 N N . TRP A 1 207 ? 12.413 7.880 -1.965 1.00 92.44 207 TRP A N 1
ATOM 1641 C CA . TRP A 1 207 ? 13.223 8.518 -0.915 1.00 92.44 207 TRP A CA 1
ATOM 1642 C C . TRP A 1 207 ? 12.614 9.834 -0.395 1.00 92.44 207 TRP A C 1
ATOM 1644 O O . TRP A 1 207 ? 12.645 10.112 0.800 1.00 92.44 207 TRP A O 1
ATOM 1654 N N . ARG A 1 208 ? 11.990 10.628 -1.280 1.00 92.19 208 ARG A N 1
ATOM 1655 C CA . ARG A 1 208 ? 11.302 11.870 -0.899 1.00 92.19 208 ARG A CA 1
ATOM 1656 C C . ARG A 1 208 ? 10.027 11.570 -0.121 1.00 92.19 208 ARG A C 1
ATOM 1658 O O . ARG A 1 208 ? 9.683 12.318 0.787 1.00 92.19 208 ARG A O 1
ATOM 1665 N N . HIS A 1 209 ? 9.326 10.491 -0.477 1.00 93.06 209 HIS A N 1
ATOM 1666 C CA . HIS A 1 209 ? 8.182 10.037 0.301 1.00 93.06 209 HIS A CA 1
ATOM 1667 C C . HIS A 1 209 ? 8.615 9.677 1.724 1.00 93.06 209 HIS A C 1
ATOM 1669 O O . HIS A 1 209 ? 8.097 10.283 2.659 1.00 93.06 209 HIS A O 1
ATOM 1675 N N . VAL A 1 210 ? 9.600 8.780 1.85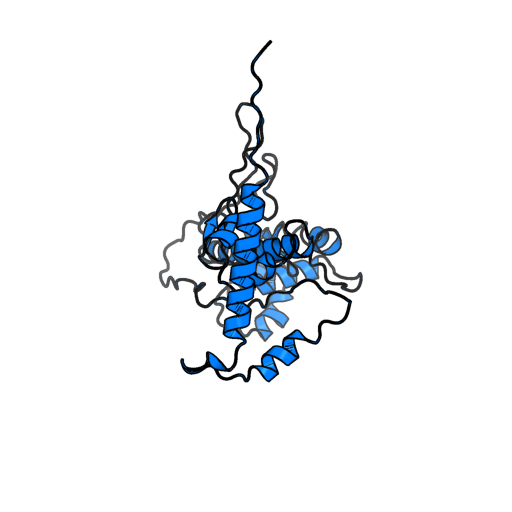9 1.00 91.88 210 VAL A N 1
ATOM 1676 C CA . VAL A 1 210 ? 10.154 8.336 3.149 1.00 91.88 210 VAL A CA 1
ATOM 1677 C C . VAL A 1 210 ? 10.556 9.527 4.018 1.00 91.88 210 VAL A C 1
ATOM 1679 O O . VAL A 1 210 ? 10.108 9.613 5.157 1.00 91.88 210 VAL A O 1
ATOM 1682 N N . LYS A 1 211 ? 11.314 10.480 3.459 1.00 88.94 211 LYS A N 1
ATOM 1683 C CA . LYS A 1 211 ? 11.820 11.638 4.205 1.00 88.94 211 LYS A CA 1
ATOM 1684 C C . LYS A 1 211 ? 10.734 12.658 4.574 1.00 88.94 211 LYS A C 1
ATOM 1686 O O . LYS A 1 211 ? 10.708 13.147 5.698 1.00 88.94 211 LYS A O 1
ATOM 1691 N N . ASN A 1 212 ? 9.834 12.991 3.645 1.00 89.12 212 ASN A N 1
ATOM 1692 C CA . ASN A 1 212 ? 9.019 14.206 3.780 1.00 89.12 212 ASN A CA 1
ATOM 1693 C C . ASN A 1 212 ? 7.544 13.949 4.117 1.00 89.12 212 ASN A C 1
ATOM 1695 O O . ASN A 1 212 ? 6.855 14.872 4.532 1.00 89.12 212 ASN A O 1
ATOM 1699 N N . SER A 1 213 ? 7.015 12.753 3.843 1.00 90.19 213 SER A N 1
ATOM 1700 C CA . SER A 1 213 ? 5.553 12.540 3.785 1.00 90.19 213 SER A CA 1
ATOM 1701 C C . SER A 1 213 ? 5.093 11.137 4.171 1.00 90.19 213 SER A C 1
ATOM 1703 O O . SER A 1 213 ? 3.916 10.810 4.015 1.00 90.19 213 SER A O 1
ATOM 1705 N N . CYS A 1 214 ? 6.002 10.278 4.625 1.00 91.44 214 CYS A N 1
ATOM 1706 C CA . CYS A 1 214 ? 5.635 8.968 5.125 1.00 91.44 214 CYS A CA 1
ATOM 1707 C C . CYS A 1 214 ? 4.926 9.141 6.474 1.00 91.44 214 CYS A C 1
ATOM 1709 O O . CYS A 1 214 ? 5.513 9.762 7.360 1.00 91.44 214 CYS A O 1
ATOM 1711 N N . PRO A 1 215 ? 3.695 8.617 6.643 1.00 87.19 215 PRO A N 1
ATOM 1712 C CA . PRO A 1 215 ? 2.995 8.711 7.925 1.00 87.19 215 PRO A CA 1
ATOM 1713 C C . PRO A 1 215 ? 3.775 7.967 9.012 1.00 87.19 215 PRO A C 1
ATOM 1715 O O . PRO A 1 215 ? 4.068 8.531 10.055 1.00 87.19 215 PRO A O 1
ATOM 1718 N N . ASN A 1 216 ? 4.289 6.782 8.682 1.00 84.56 216 ASN A N 1
ATOM 1719 C CA . ASN A 1 216 ? 5.044 5.941 9.607 1.00 84.56 216 ASN A CA 1
ATOM 1720 C C . ASN A 1 216 ? 6.549 6.257 9.555 1.00 84.56 216 ASN A C 1
ATOM 1722 O O . ASN A 1 216 ? 7.382 5.354 9.635 1.00 84.56 216 ASN A O 1
ATOM 1726 N N . LYS A 1 217 ? 6.933 7.517 9.298 1.00 81.25 217 LYS A N 1
ATOM 1727 C CA . LYS A 1 217 ? 8.355 7.882 9.246 1.00 81.25 217 LYS A CA 1
ATOM 1728 C C . LYS A 1 217 ? 8.998 7.534 10.593 1.00 81.25 217 LYS A C 1
ATOM 1730 O O . LYS A 1 217 ? 8.577 8.010 11.644 1.00 81.25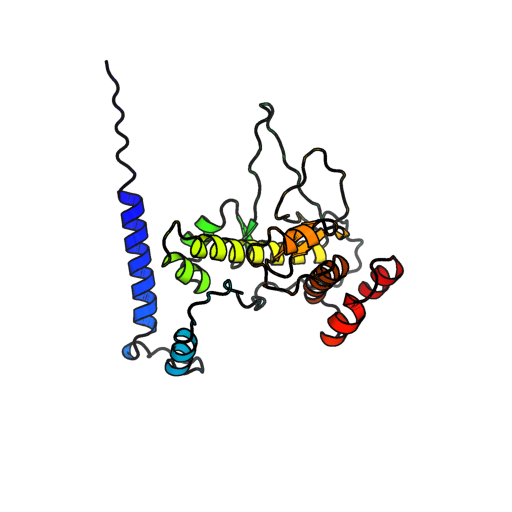 217 LYS A O 1
ATOM 1735 N N . LYS A 1 218 ? 10.018 6.681 10.571 1.00 72.00 218 LYS A N 1
ATOM 1736 C CA . LYS A 1 218 ? 10.860 6.464 11.746 1.00 72.00 218 LYS A CA 1
ATOM 1737 C C . LYS A 1 218 ? 11.697 7.734 11.948 1.00 72.00 218 LYS A C 1
ATOM 1739 O O . LYS A 1 218 ? 12.060 8.385 10.967 1.00 72.00 218 LYS A O 1
ATOM 1744 N N . ASN A 1 219 ? 12.012 8.084 13.196 1.00 57.25 219 ASN A N 1
ATOM 1745 C CA . ASN A 1 219 ? 13.024 9.101 13.509 1.00 57.25 219 ASN A CA 1
ATOM 1746 C C . ASN A 1 219 ? 14.411 8.542 13.138 1.00 57.25 219 ASN A C 1
ATOM 1748 O O . ASN A 1 219 ? 15.203 8.194 14.007 1.00 57.25 219 ASN A O 1
ATOM 1752 N N . ILE A 1 220 ? 14.653 8.323 11.846 1.00 55.81 220 ILE A N 1
ATOM 1753 C CA . ILE A 1 220 ? 15.941 7.873 11.325 1.00 55.81 220 ILE A CA 1
ATOM 1754 C C . ILE A 1 220 ? 16.852 9.097 11.316 1.00 55.81 220 ILE A C 1
ATOM 1756 O O . ILE A 1 220 ? 16.401 10.206 11.022 1.00 55.81 220 ILE A O 1
ATOM 1760 N N . CYS A 1 221 ? 18.123 8.896 11.660 1.00 50.75 221 CYS A N 1
ATOM 1761 C CA . CYS A 1 221 ? 19.159 9.905 11.492 1.00 50.75 221 CYS A CA 1
ATOM 1762 C C . CYS A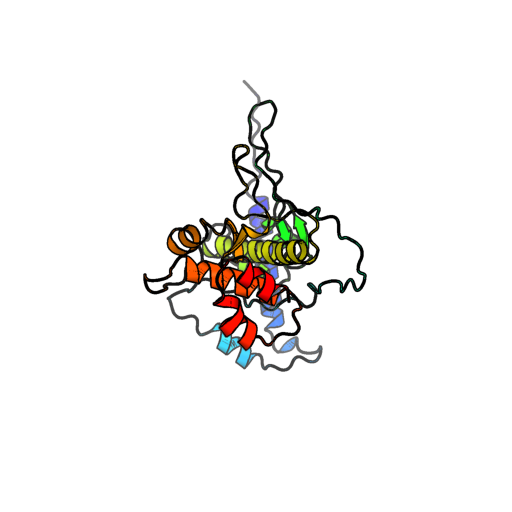 1 221 ? 19.083 10.509 10.077 1.00 50.75 221 CYS A C 1
ATOM 1764 O O . CYS A 1 221 ? 18.807 9.802 9.108 1.00 50.75 221 CYS A O 1
ATOM 1766 N N . ASP A 1 222 ? 19.325 11.815 9.947 1.00 59.22 222 ASP A N 1
ATOM 1767 C CA . ASP A 1 222 ? 19.108 12.630 8.732 1.00 59.22 222 ASP A CA 1
ATOM 1768 C C . ASP A 1 222 ? 19.812 12.145 7.440 1.00 59.22 222 ASP A C 1
ATOM 1770 O O . ASP A 1 222 ? 19.654 12.741 6.369 1.00 59.22 222 ASP A O 1
ATOM 1774 N N . ASN A 1 223 ? 20.568 11.049 7.524 1.00 65.12 223 ASN A N 1
ATOM 1775 C CA . ASN A 1 223 ? 21.456 10.518 6.505 1.00 65.12 223 ASN A CA 1
ATOM 1776 C C . ASN A 1 223 ? 20.854 9.398 5.631 1.00 65.12 223 ASN A C 1
ATOM 1778 O O . ASN A 1 223 ? 21.589 8.784 4.864 1.00 65.12 223 ASN A O 1
ATOM 1782 N N . THR A 1 224 ? 19.546 9.110 5.713 1.00 74.12 224 THR A N 1
ATOM 1783 C CA . THR A 1 224 ? 18.917 8.096 4.839 1.00 74.12 224 THR A CA 1
ATOM 1784 C C . THR A 1 224 ? 19.045 8.500 3.368 1.00 74.12 224 THR A C 1
ATOM 1786 O O . THR A 1 224 ? 18.406 9.453 2.902 1.00 74.12 224 THR A O 1
ATOM 1789 N N . SER A 1 225 ? 19.868 7.777 2.611 1.00 84.25 225 SER A N 1
ATOM 1790 C CA . SER A 1 225 ? 20.147 8.091 1.217 1.00 84.25 225 SER A CA 1
ATOM 1791 C C . SER A 1 225 ? 19.100 7.489 0.274 1.00 84.25 225 SER A C 1
ATOM 1793 O O . SER A 1 225 ? 18.339 6.578 0.603 1.00 84.25 225 SER A O 1
ATOM 1795 N N . ARG A 1 226 ? 19.073 7.974 -0.975 1.00 86.69 226 ARG A N 1
ATOM 1796 C CA . ARG A 1 226 ? 18.239 7.376 -2.034 1.00 86.69 226 ARG A CA 1
ATOM 1797 C C . ARG A 1 226 ? 18.584 5.903 -2.275 1.00 86.69 226 ARG A C 1
ATOM 1799 O O . ARG A 1 226 ? 17.701 5.157 -2.695 1.00 86.69 226 ARG A O 1
ATOM 1806 N N . ARG A 1 227 ? 19.854 5.520 -2.097 1.00 87.12 227 ARG A N 1
ATOM 1807 C CA . ARG A 1 227 ? 20.318 4.146 -2.309 1.00 87.12 227 ARG A CA 1
ATOM 1808 C C . ARG A 1 227 ? 19.735 3.234 -1.235 1.00 87.12 227 ARG A C 1
ATOM 1810 O O . ARG A 1 227 ? 19.157 2.221 -1.601 1.00 87.12 227 ARG A O 1
ATOM 1817 N N . ASP A 1 228 ? 19.777 3.666 0.020 1.00 88.06 228 ASP A N 1
ATOM 1818 C CA . ASP A 1 228 ? 19.316 2.880 1.171 1.00 88.06 228 ASP A CA 1
ATOM 1819 C C . ASP A 1 228 ? 17.819 2.582 1.062 1.00 88.06 228 ASP A C 1
ATOM 1821 O O . ASP A 1 228 ? 17.410 1.428 1.067 1.00 88.06 228 ASP A O 1
ATOM 1825 N N . VAL A 1 229 ? 17.003 3.610 0.795 1.00 89.94 229 VAL A N 1
ATOM 1826 C CA . VAL A 1 229 ? 15.547 3.441 0.627 1.00 89.94 229 VAL A CA 1
ATOM 1827 C C . VAL A 1 229 ? 15.199 2.487 -0.517 1.00 89.94 229 VAL A C 1
ATOM 1829 O O . VAL A 1 229 ? 14.208 1.763 -0.451 1.00 89.94 229 VAL A O 1
ATOM 1832 N N . ARG A 1 230 ? 15.981 2.508 -1.603 1.00 90.38 230 ARG A N 1
ATOM 1833 C CA . ARG A 1 230 ? 15.787 1.565 -2.708 1.00 90.38 230 ARG A CA 1
ATOM 1834 C C . ARG A 1 230 ? 16.187 0.157 -2.286 1.00 90.38 230 ARG A C 1
ATOM 1836 O O . ARG A 1 230 ? 15.396 -0.742 -2.517 1.00 90.38 230 ARG A O 1
ATOM 1843 N N . GLY A 1 231 ? 17.353 -0.016 -1.664 1.00 86.06 231 GLY A N 1
ATOM 1844 C CA . GLY A 1 231 ? 17.820 -1.310 -1.159 1.00 86.06 231 GLY A CA 1
ATOM 1845 C C . GLY A 1 231 ? 16.805 -1.960 -0.219 1.00 86.06 231 GLY A C 1
ATOM 1846 O O . GLY A 1 231 ? 16.408 -3.095 -0.450 1.00 86.06 231 GLY A O 1
ATOM 1847 N N . GLU A 1 232 ? 16.279 -1.207 0.752 1.00 88.12 232 GLU A N 1
ATOM 1848 C CA . GLU A 1 232 ? 15.227 -1.684 1.661 1.00 88.12 232 GLU A CA 1
ATOM 1849 C C . GLU A 1 232 ? 13.928 -2.041 0.925 1.00 88.12 232 GLU A C 1
ATOM 1851 O O . GLU A 1 232 ? 13.314 -3.068 1.208 1.00 88.12 232 GLU A O 1
ATOM 1856 N N . SER A 1 233 ? 13.513 -1.221 -0.049 1.00 90.75 233 SER A N 1
ATOM 1857 C CA . SER A 1 233 ? 12.361 -1.550 -0.895 1.00 90.75 233 SER A CA 1
ATOM 1858 C C . SER A 1 233 ? 12.569 -2.857 -1.653 1.00 90.75 233 SER A C 1
ATOM 1860 O O . SER A 1 233 ? 11.598 -3.577 -1.845 1.00 90.75 233 SER A O 1
ATOM 1862 N N . TYR A 1 234 ? 13.777 -3.131 -2.145 1.00 85.88 234 TYR A N 1
ATOM 1863 C CA . TYR A 1 234 ? 14.062 -4.366 -2.869 1.00 85.88 234 TYR A CA 1
ATOM 1864 C C . TYR A 1 234 ? 14.104 -5.565 -1.939 1.00 85.88 234 TYR A C 1
ATOM 1866 O O . TYR A 1 234 ? 13.466 -6.556 -2.257 1.00 85.88 234 TYR A O 1
ATOM 1874 N N . ALA A 1 235 ? 14.760 -5.450 -0.783 1.00 83.69 235 ALA A N 1
ATOM 1875 C CA . ALA A 1 235 ? 14.827 -6.522 0.207 1.00 83.69 235 ALA A CA 1
ATOM 1876 C C . ALA A 1 235 ? 13.431 -7.001 0.648 1.00 83.69 235 ALA A C 1
ATOM 1878 O O . ALA A 1 235 ? 13.212 -8.191 0.842 1.00 83.69 235 ALA A O 1
ATOM 1879 N N . LEU A 1 236 ? 12.465 -6.082 0.764 1.00 87.06 236 LEU A N 1
ATOM 1880 C CA . LEU A 1 236 ? 11.074 -6.436 1.063 1.00 87.06 236 LEU A CA 1
ATOM 1881 C C . LEU A 1 236 ? 10.380 -7.177 -0.084 1.00 87.06 236 LEU A C 1
ATOM 1883 O O . LEU A 1 236 ? 9.558 -8.047 0.160 1.00 87.06 236 LEU A O 1
ATOM 1887 N N . LEU A 1 237 ? 10.680 -6.826 -1.334 1.00 86.06 237 LEU A N 1
ATOM 1888 C CA . LEU A 1 237 ? 10.076 -7.499 -2.484 1.00 86.06 237 LEU A CA 1
ATOM 1889 C C . LEU A 1 237 ? 10.744 -8.849 -2.766 1.00 86.06 237 LEU A C 1
ATOM 1891 O O . LEU A 1 237 ? 10.052 -9.790 -3.136 1.00 86.06 237 LEU A O 1
ATOM 1895 N N . SER A 1 238 ? 12.060 -8.959 -2.557 1.00 78.94 238 SER A N 1
ATOM 1896 C CA . SER A 1 238 ? 12.814 -10.202 -2.744 1.00 78.94 238 SER A CA 1
ATOM 1897 C C . SER A 1 238 ? 12.502 -11.241 -1.677 1.00 78.94 238 SER A C 1
ATOM 1899 O O . SER A 1 238 ? 12.533 -12.429 -1.971 1.00 78.94 238 SER A O 1
ATOM 1901 N N . SER A 1 239 ? 12.146 -10.828 -0.456 1.00 71.50 239 SER A N 1
ATOM 1902 C CA . SER A 1 239 ? 11.694 -11.775 0.570 1.00 71.50 239 SER A CA 1
ATOM 1903 C C . SER A 1 239 ? 10.364 -12.444 0.216 1.00 71.50 239 SER A C 1
ATOM 1905 O O . SER A 1 239 ? 9.980 -13.424 0.846 1.00 71.50 239 SER A O 1
ATOM 1907 N N . TRP A 1 240 ? 9.658 -11.903 -0.781 1.00 68.19 240 TRP A N 1
ATOM 1908 C CA . TRP A 1 240 ? 8.418 -12.450 -1.311 1.00 68.19 240 TRP A CA 1
ATOM 1909 C C . TRP A 1 240 ? 8.625 -13.322 -2.552 1.00 68.19 240 TRP A C 1
ATOM 1911 O O . TRP A 1 240 ? 7.755 -14.119 -2.873 1.00 68.19 240 TRP A O 1
ATOM 1921 N N . SER A 1 241 ? 9.749 -13.192 -3.260 1.00 59.84 241 SER A N 1
ATOM 1922 C CA . SER A 1 241 ? 10.116 -14.165 -4.289 1.00 59.84 241 SER A CA 1
ATOM 1923 C C . SER A 1 241 ? 10.712 -15.391 -3.609 1.00 59.84 241 SER A C 1
ATOM 1925 O O . SER A 1 241 ? 11.648 -15.250 -2.825 1.00 59.84 241 SER A O 1
ATOM 1927 N N . GLU A 1 242 ? 10.195 -16.578 -3.923 1.00 53.88 242 GLU A N 1
ATOM 1928 C CA . GLU A 1 242 ? 10.737 -17.881 -3.512 1.00 53.88 242 GLU A CA 1
ATOM 1929 C C . GLU A 1 242 ? 12.105 -18.146 -4.164 1.00 53.88 242 GLU A C 1
ATOM 1931 O O . GLU A 1 242 ? 12.292 -19.107 -4.906 1.00 53.88 242 GLU A O 1
ATOM 1936 N N . THR A 1 243 ? 13.091 -17.286 -3.929 1.00 51.06 243 THR A N 1
ATOM 1937 C CA . THR A 1 243 ? 14.472 -17.658 -4.199 1.00 51.06 243 THR A CA 1
ATOM 1938 C C . THR A 1 243 ? 14.904 -18.554 -3.040 1.00 51.06 243 THR A C 1
ATOM 1940 O O . THR A 1 243 ? 14.711 -18.209 -1.874 1.00 51.06 243 THR A O 1
ATOM 1943 N N . ASN A 1 244 ? 15.465 -19.728 -3.340 1.00 52.38 244 ASN A N 1
ATOM 1944 C CA . ASN A 1 244 ? 16.036 -20.680 -2.371 1.00 52.38 244 ASN A CA 1
ATOM 1945 C C . ASN A 1 244 ? 17.305 -20.120 -1.684 1.00 52.38 244 ASN A C 1
ATOM 1947 O O . ASN A 1 244 ? 18.317 -20.804 -1.541 1.00 52.38 244 ASN A O 1
ATOM 1951 N N . THR A 1 245 ? 17.299 -18.847 -1.305 1.00 57.16 245 THR A N 1
ATOM 1952 C CA . THR A 1 245 ? 18.461 -18.110 -0.819 1.00 57.16 245 THR A CA 1
ATOM 1953 C C . THR A 1 245 ? 18.233 -17.679 0.619 1.00 57.16 245 THR A C 1
ATOM 1955 O O . THR A 1 245 ? 17.139 -17.259 0.988 1.00 57.16 245 THR A O 1
ATOM 1958 N N . SER A 1 246 ? 19.271 -17.784 1.452 1.00 67.25 246 SER A N 1
ATOM 1959 C CA . SER A 1 246 ? 19.154 -17.424 2.868 1.00 67.25 246 SER A CA 1
ATOM 1960 C C . SER A 1 246 ? 18.799 -15.941 3.037 1.00 67.25 246 SER A C 1
ATOM 1962 O O . SER A 1 246 ? 19.174 -15.090 2.222 1.00 67.25 246 SER A O 1
ATOM 1964 N N . VAL A 1 247 ? 18.089 -15.624 4.122 1.00 66.00 247 VAL A N 1
ATOM 1965 C CA . VAL A 1 247 ? 17.686 -14.250 4.465 1.00 66.00 247 VAL A CA 1
ATOM 1966 C C . VAL A 1 247 ? 18.911 -13.344 4.618 1.00 66.00 247 VAL A C 1
ATOM 1968 O O . VAL A 1 247 ? 18.892 -12.189 4.189 1.00 66.00 247 VAL A O 1
ATOM 1971 N N . GLU A 1 248 ? 19.997 -13.877 5.177 1.00 71.25 248 GLU A N 1
ATOM 1972 C CA . GLU A 1 248 ? 21.286 -13.197 5.312 1.00 71.25 248 GLU A CA 1
ATOM 1973 C C . GLU A 1 248 ? 21.884 -12.881 3.939 1.00 71.25 248 GLU A C 1
ATOM 1975 O O . GLU A 1 248 ? 22.319 -11.759 3.706 1.00 71.25 248 GLU A O 1
ATOM 1980 N N . PHE A 1 249 ? 21.836 -13.819 2.990 1.00 72.69 249 PHE A N 1
ATOM 1981 C CA . PHE A 1 249 ? 22.343 -13.583 1.639 1.00 72.69 249 PHE A CA 1
ATOM 1982 C C . PHE A 1 249 ? 21.521 -12.530 0.884 1.00 72.69 249 PHE A C 1
ATOM 1984 O O . PHE A 1 249 ? 22.089 -11.622 0.269 1.00 72.69 249 PHE A O 1
ATOM 1991 N N . GLN A 1 250 ? 20.186 -12.592 0.966 1.00 69.38 250 GLN A N 1
ATOM 1992 C CA . GLN A 1 250 ? 19.335 -11.566 0.355 1.00 69.38 250 GLN A CA 1
ATOM 1993 C C . GLN A 1 250 ? 19.646 -10.175 0.924 1.00 69.38 250 GLN A C 1
ATOM 1995 O O . GLN A 1 250 ? 19.776 -9.197 0.180 1.00 69.38 250 GLN A O 1
ATOM 2000 N N . LYS A 1 251 ? 19.790 -10.079 2.248 1.00 68.44 251 LYS A N 1
ATOM 2001 C CA . LYS A 1 251 ? 20.018 -8.811 2.935 1.00 68.44 251 LYS A CA 1
ATOM 2002 C C . LYS A 1 251 ? 21.431 -8.276 2.724 1.00 68.44 251 LYS A C 1
ATOM 2004 O O . LYS A 1 251 ? 21.575 -7.107 2.382 1.00 68.44 251 LYS A O 1
ATOM 2009 N N . ASP A 1 252 ? 22.460 -9.087 2.905 1.00 75.56 252 ASP A N 1
ATOM 2010 C CA . ASP A 1 252 ? 23.838 -8.598 2.971 1.00 75.56 252 ASP A CA 1
ATOM 2011 C C . ASP A 1 252 ? 24.496 -8.540 1.585 1.00 75.56 252 ASP A C 1
ATOM 2013 O O . ASP A 1 252 ? 25.359 -7.694 1.337 1.00 75.56 252 ASP A O 1
ATOM 2017 N N . ILE A 1 253 ? 24.043 -9.378 0.646 1.00 80.44 253 ILE A N 1
ATOM 2018 C CA . ILE A 1 253 ? 24.599 -9.459 -0.708 1.00 80.44 253 ILE A CA 1
ATOM 2019 C C . ILE A 1 253 ? 23.637 -8.852 -1.730 1.00 80.44 253 ILE A C 1
ATOM 2021 O O . ILE A 1 253 ? 23.946 -7.823 -2.331 1.00 80.44 253 ILE A O 1
ATOM 2025 N N . LEU A 1 254 ? 22.442 -9.420 -1.920 1.00 77.06 254 LEU A N 1
ATOM 2026 C CA . LEU A 1 254 ? 21.571 -9.005 -3.032 1.00 77.06 254 LEU A CA 1
ATOM 2027 C C . LEU A 1 254 ? 21.046 -7.569 -2.894 1.00 77.06 254 LEU A C 1
ATOM 2029 O O . LEU A 1 254 ? 20.915 -6.855 -3.897 1.00 77.06 254 LEU A O 1
ATOM 2033 N N . SER A 1 255 ? 20.786 -7.117 -1.663 1.00 69.69 255 SER A N 1
ATOM 2034 C CA . SER A 1 255 ? 20.316 -5.750 -1.402 1.00 69.69 255 SER A CA 1
ATOM 2035 C C . SER A 1 255 ? 21.397 -4.679 -1.625 1.00 69.69 255 SER A C 1
ATOM 2037 O O . SER A 1 255 ? 21.070 -3.514 -1.879 1.00 69.69 255 SER A O 1
ATOM 2039 N N . THR A 1 256 ? 22.680 -5.063 -1.580 1.00 78.50 256 THR A N 1
ATOM 2040 C CA . THR A 1 256 ? 23.816 -4.145 -1.761 1.00 78.50 256 THR A CA 1
ATOM 2041 C C . THR A 1 256 ? 24.243 -4.018 -3.226 1.00 78.50 256 THR A C 1
ATOM 2043 O O . THR A 1 256 ? 24.841 -3.003 -3.606 1.00 78.50 256 THR A O 1
ATOM 2046 N N . LEU A 1 257 ? 23.872 -4.988 -4.074 1.00 80.31 257 LEU A N 1
ATOM 2047 C CA . LEU A 1 257 ? 24.135 -4.960 -5.511 1.00 80.31 257 LEU A CA 1
ATOM 2048 C C . LEU A 1 257 ? 23.517 -3.729 -6.183 1.00 80.31 257 LEU A C 1
ATOM 2050 O O . LEU A 1 257 ? 22.358 -3.348 -5.959 1.00 80.31 257 LEU A O 1
ATOM 2054 N N . LYS A 1 258 ? 24.288 -3.124 -7.091 1.00 74.62 258 LYS A N 1
ATOM 2055 C CA . LYS A 1 258 ? 23.814 -2.002 -7.904 1.00 74.62 258 LYS A CA 1
ATOM 2056 C C . LYS A 1 258 ? 22.619 -2.419 -8.764 1.00 74.62 258 LYS A C 1
ATOM 2058 O O . LYS A 1 258 ? 22.378 -3.585 -9.051 1.00 74.62 258 LYS A O 1
ATOM 2063 N N . HIS A 1 259 ? 21.820 -1.424 -9.132 1.00 65.38 259 HIS A N 1
ATOM 2064 C CA . HIS A 1 259 ? 20.709 -1.585 -10.070 1.00 65.38 259 HIS A CA 1
ATOM 2065 C C . HIS A 1 259 ? 21.187 -1.313 -11.493 1.00 65.38 259 HIS A C 1
ATOM 2067 O O . HIS A 1 259 ? 20.745 -0.361 -12.134 1.00 65.38 259 HIS A O 1
ATOM 2073 N N . ASP A 1 260 ? 22.164 -2.102 -11.913 1.00 75.75 260 ASP A N 1
ATOM 2074 C CA . ASP A 1 260 ? 22.634 -2.228 -13.284 1.00 75.75 260 ASP A CA 1
ATOM 2075 C C . ASP A 1 260 ? 22.235 -3.604 -13.828 1.00 75.75 260 ASP A C 1
ATOM 2077 O O . ASP A 1 260 ? 21.674 -4.428 -13.103 1.00 75.75 260 ASP A O 1
ATOM 2081 N N . ASP A 1 261 ? 22.490 -3.827 -15.113 1.00 75.75 261 ASP A N 1
ATOM 2082 C CA . ASP A 1 261 ? 22.093 -5.057 -15.799 1.00 75.75 261 ASP A CA 1
ATOM 2083 C C . ASP A 1 261 ? 22.690 -6.297 -15.112 1.00 75.75 261 ASP A C 1
ATOM 2085 O O . ASP A 1 261 ? 21.999 -7.294 -14.934 1.00 75.75 261 ASP A O 1
ATOM 2089 N N . VAL A 1 262 ? 23.928 -6.196 -14.610 1.00 80.56 262 VAL A N 1
ATOM 2090 C CA . VAL A 1 262 ? 24.595 -7.268 -13.852 1.00 80.56 262 VAL A CA 1
ATOM 2091 C C . VAL A 1 262 ? 23.863 -7.551 -12.545 1.00 80.56 262 VAL A C 1
ATOM 2093 O O . VAL A 1 262 ? 23.533 -8.695 -12.261 1.00 80.56 262 VAL A O 1
ATOM 2096 N N . GLY A 1 263 ? 23.562 -6.522 -11.751 1.00 80.50 263 GLY A N 1
ATOM 2097 C CA . GLY A 1 263 ? 22.850 -6.719 -10.496 1.00 80.50 263 GLY A CA 1
ATOM 2098 C C . GLY A 1 263 ? 21.414 -7.210 -10.684 1.00 80.50 263 GLY A C 1
ATOM 2099 O O . GLY A 1 263 ? 20.885 -7.848 -9.781 1.00 80.50 263 GLY A O 1
ATOM 2100 N N . ILE A 1 264 ? 20.754 -6.890 -11.804 1.00 73.88 264 ILE A N 1
ATOM 2101 C CA . ILE A 1 264 ? 19.436 -7.454 -12.141 1.00 73.88 264 ILE A CA 1
ATOM 2102 C C . ILE A 1 264 ? 19.573 -8.952 -12.413 1.00 73.88 264 ILE A C 1
ATOM 2104 O O . ILE A 1 264 ? 18.896 -9.722 -11.744 1.00 73.88 264 ILE A O 1
ATOM 2108 N N . VAL A 1 265 ? 20.498 -9.355 -13.291 1.00 77.50 265 VAL A N 1
ATOM 2109 C CA . VAL A 1 265 ? 20.741 -10.772 -13.607 1.00 77.50 265 VAL A CA 1
ATOM 2110 C C . VAL A 1 265 ? 21.094 -11.566 -12.348 1.00 77.50 265 VAL A C 1
ATOM 2112 O O . VAL A 1 265 ? 20.457 -12.570 -12.073 1.00 77.50 265 VAL A O 1
ATOM 2115 N N . CYS A 1 266 ? 22.008 -11.074 -11.506 1.00 75.81 266 CYS A N 1
ATOM 2116 C CA . CYS A 1 266 ? 22.386 -11.751 -10.257 1.00 75.81 266 CYS A CA 1
ATOM 2117 C C . CYS A 1 266 ? 21.258 -11.869 -9.212 1.00 75.81 266 CYS A C 1
ATOM 2119 O O . CYS A 1 266 ? 21.457 -12.520 -8.194 1.00 75.81 266 CYS A O 1
ATOM 2121 N N . ARG A 1 267 ? 20.132 -11.165 -9.385 1.00 70.88 267 ARG A N 1
ATOM 2122 C CA . ARG A 1 267 ? 18.946 -11.287 -8.518 1.00 70.88 267 ARG A CA 1
ATOM 2123 C C . ARG A 1 267 ? 17.882 -12.216 -9.101 1.00 70.88 267 ARG A C 1
ATOM 2125 O O . ARG A 1 267 ? 16.957 -12.571 -8.379 1.00 70.88 267 ARG A O 1
ATOM 2132 N N . GLU A 1 268 ? 17.971 -12.507 -10.394 1.00 66.62 268 GLU A N 1
ATOM 2133 C CA . GLU A 1 268 ? 17.055 -13.387 -11.122 1.00 66.62 268 GLU A CA 1
ATOM 2134 C C . GLU A 1 268 ? 17.615 -14.812 -11.277 1.00 66.62 268 GLU A C 1
ATOM 2136 O O . GLU A 1 268 ? 16.829 -15.723 -11.527 1.00 66.62 268 GLU A O 1
ATOM 2141 N N . ASP A 1 269 ? 18.934 -14.977 -11.119 1.00 60.59 269 ASP A N 1
ATOM 2142 C CA . ASP A 1 269 ? 19.670 -16.250 -11.020 1.00 60.59 269 ASP A CA 1
ATOM 2143 C C . ASP A 1 269 ? 19.543 -16.870 -9.613 1.00 60.59 269 ASP A C 1
ATOM 2145 O O . ASP A 1 269 ? 19.263 -18.087 -9.516 1.00 60.59 269 ASP A O 1
#

Organism: NCBI:txid1421715

Radius of gyration: 22.43 Å; chains: 1; bounding box: 68×55×56 Å

Secondary structure (DSSP, 8-state):
---------SSHHHHHHHHHHHHHHHHHHHHS-TTS--S---S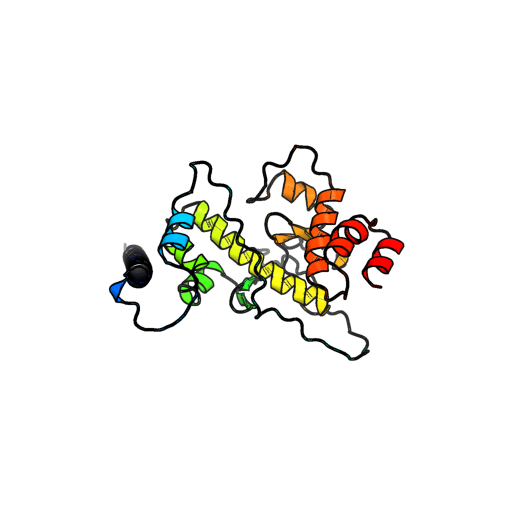S-HHHHHHHHH---SS-----------TT----------------EE-B--B-TTSPBP----EE-TTT--EES-HHHHHHHHSTTSHHHHHHHHS-TT-HHHHHHHHHHHHHHHHHHHHHHHHHT-SEE--SSPBPTTSPP--GGGEEE-TTT--EEETTTHHHHHHHT-TT-----TT--HHHHHHHHHHHHHTTS--S--HHHIIIIITTS-SSHHHHHHHH-

pLDDT: mean 73.5, std 21.25, range [26.58, 96.5]

Sequence (269 aa):
MPSSYSSSHEGDEDDYANLRKELILAYFTLCDDPSTKMLSNLPVSPLELACQLQEVPKSMKSPVFPLQICDKFQIPHNSSDSEIETTAYVNRTKKTISRSRVYDKRHGCYFCDILIGTVTRHLELVHFKEIEVAKLLTMDKNSENRKEGFLCLLRAGDYYHNCQILAMKKGELILSRRLSSKSRSKGLSNYGTCPNCLGFFLLTTLWRHVKNSCPNKKNICDNTSRRDVRGESYALLSSWSETNTSVEFQKDILSTLKHDDVGIVCRED

Foldseek 3Di:
DDDDDDDPDPPPVVVVLVVLLVVLVVVVVCVLDPVVPPDDDDPDDSVVVVVVVPPDPPPDQAPPDPPPPDPVLDAPPDPDPDPQPQAEFEDAWDADPVRHTDQPAWFAQLPPRDTHSDNLVCCVPPVCVPPLNVVLSNDDPPDPSSVSSSLLRRLNRLLSNQLNCVQSSHDYRHAPDHHYPPDDGDDPVQWFAFLQRNGIDGLVCNVVCQPPPPPNNDPDPPPCDSLNRSLSRVLVSLVSPPDVDDNCCSNVPLSNDDPDPVSVVVSVD